Protein AF-A0A9W6QKR2-F1 (afdb_monomer_lite)

Sequence (237 aa):
MPDNWRAVGQAMTQRREQLGLKQHHVAKRSGVSQAIIRELEYNTVERRRSYRTLEALSTALEWPAGHLTAIRATSPTTTSRTPATPIQPDTDPTARHPLPGTPASTSRTLIGEAITNLANALDTHLTTYSLPTPTRVELSVQAKPSDHITLTIESDSFSITAATMLHWANTLLIPQARLTGETTNEIAKLQIYGRLDSANVTLVAHPGADFEELHGRTLTHEQTVLWLHREARGALR

Secondary structure (DSSP, 8-state):
----HHHHHHHHHHHHHHTT--HHHHHHHHT--HHHHHHHHTT-------HHHHHHHHHHTTS-TTHHHHHHH--S---------------------PPPPPTHHHHHHHHHHHHHHHHHHHHHHHHHTTPPPPSEEEEEEE-SSS-EEEEEEE-S-HHHHHHHHHHHHHHSEEEEEEEEB-SSSS--EEEEEEEETTEEEEEEE---S--GGGBT-EE-HHHHHHHHHHHHTTTT-

pLDDT: mean 70.02, std 15.42, range [32.5, 90.56]

Foldseek 3Di:
DAFPLQQLLCVLVVLCVVVVHDLVQLCVQLVHDSVVNVCSNVVVDPPDDDLSSQLSSCVSSVHHSCPSVVSRVDDPPDPDDDDDDDDDDDDDDDDDDDDDDDPPVVLVVVLVVVVVVVVVVLVCLCVVVVQDAFPDWDWDFDSDPATEIEIEGEHPALLSVLQSVLSVQVVFAPKWWKWAQDAPPQWTKTWIWGDDVRHTYIYIYTRDNPCPVRHRHMDGRVRSSVVSVVSNVVVVD

Radius of gyration: 26.33 Å; chains: 1; bounding box: 51×55×79 Å

InterPro domains:
  IPR001387 Cro/C1-type, helix-turn-helix domain [PF01381] (14-61)
  IPR001387 Cro/C1-type, helix-turn-helix domain [PS50943] (12-68)
  IPR001387 Cro/C1-type, helix-turn-helix domain [SM00530] (11-68)
  IPR001387 Cro/C1-type, helix-turn-helix domain [cd00093] (9-62)
  IPR010982 Lambda repressor-like, DNA-binding domain superfamily [G3DSA:1.10.260.40] (7-69)
  IPR010982 Lambda repressor-like, DNA-binding domain superfamily [SSF47413] (3-68)

Organism: NCBI:txid103729

Structure (mmCIF, N/CA/C/O backbone):
data_AF-A0A9W6QKR2-F1
#
_entry.id   AF-A0A9W6QKR2-F1
#
loop_
_atom_site.group_PDB
_atom_site.id
_atom_site.type_symbol
_atom_site.label_atom_id
_atom_site.label_alt_id
_atom_site.label_comp_id
_atom_site.label_asym_id
_atom_site.label_entity_id
_atom_site.label_seq_id
_atom_site.pdbx_PDB_ins_code
_atom_site.Cartn_x
_atom_site.Cartn_y
_atom_site.Cartn_z
_atom_site.occupancy
_atom_site.B_iso_or_equiv
_atom_site.auth_seq_id
_atom_site.auth_comp_id
_atom_site.auth_asym_id
_atom_site.auth_atom_id
_atom_site.pdbx_PDB_model_num
ATOM 1 N N . MET A 1 1 ? -22.579 19.737 20.334 1.00 45.78 1 MET A N 1
ATOM 2 C CA . MET A 1 1 ? -21.813 19.436 21.564 1.00 45.78 1 MET A CA 1
ATOM 3 C C . MET A 1 1 ? -20.606 18.588 21.188 1.00 45.78 1 MET A C 1
ATOM 5 O O . MET A 1 1 ? -20.754 17.809 20.252 1.00 45.78 1 MET A O 1
ATOM 9 N N . PRO A 1 2 ? -19.431 18.770 21.813 1.00 56.34 2 PRO A N 1
ATOM 10 C CA . PRO A 1 2 ? -18.237 17.999 21.471 1.00 56.34 2 PRO A CA 1
ATOM 11 C C . PRO A 1 2 ? -18.334 16.570 22.027 1.00 56.34 2 PRO A C 1
ATOM 13 O O . PRO A 1 2 ? -18.641 16.375 23.200 1.00 56.34 2 PRO A O 1
ATOM 16 N N . ASP A 1 3 ? -18.095 15.576 21.174 1.00 65.44 3 ASP A N 1
ATOM 17 C CA . ASP A 1 3 ? -18.056 14.163 21.560 1.00 65.44 3 ASP A CA 1
ATOM 18 C C . ASP A 1 3 ? -16.817 13.873 22.429 1.00 65.44 3 ASP A C 1
ATOM 20 O O . ASP A 1 3 ? -15.698 14.237 22.059 1.00 65.44 3 ASP A O 1
ATOM 24 N N . ASN A 1 4 ? -16.986 13.171 23.554 1.00 74.31 4 ASN A N 1
ATOM 25 C CA . ASN A 1 4 ? -15.900 12.886 24.499 1.00 74.31 4 ASN A CA 1
ATOM 26 C C . ASN A 1 4 ? -15.193 11.547 24.204 1.00 74.31 4 ASN A C 1
ATOM 28 O O . ASN A 1 4 ? -15.274 10.581 24.965 1.00 74.31 4 ASN A O 1
ATOM 32 N N . TRP A 1 5 ? -14.495 11.477 23.069 1.00 77.25 5 TRP A N 1
ATOM 33 C CA . TRP A 1 5 ? -13.795 10.260 22.619 1.00 77.25 5 TRP A CA 1
ATOM 34 C C . TRP A 1 5 ? -12.621 9.855 23.516 1.00 77.25 5 TRP A C 1
ATOM 36 O O . TRP A 1 5 ? -12.350 8.667 23.693 1.00 77.25 5 TRP A O 1
ATOM 46 N N . ARG A 1 6 ? -11.985 10.825 24.177 1.00 80.06 6 ARG A N 1
ATOM 47 C CA . ARG A 1 6 ? -10.932 10.555 25.160 1.00 80.06 6 ARG A CA 1
ATOM 48 C C . ARG A 1 6 ? -11.461 9.770 26.366 1.00 80.06 6 ARG A C 1
ATOM 50 O O . ARG A 1 6 ? -10.795 8.837 26.809 1.00 80.06 6 ARG A O 1
ATOM 57 N N . ALA A 1 7 ? -12.654 10.103 26.867 1.00 79.12 7 ALA A N 1
ATOM 58 C CA . ALA A 1 7 ? -13.281 9.350 27.955 1.00 79.12 7 ALA A CA 1
ATOM 59 C C . ALA A 1 7 ? -13.649 7.919 27.533 1.00 79.12 7 ALA A C 1
ATOM 61 O O . ALA A 1 7 ? -13.485 6.989 28.321 1.00 79.12 7 ALA A O 1
ATOM 62 N N . VAL A 1 8 ? -14.073 7.725 26.278 1.00 82.25 8 VAL A N 1
ATOM 63 C CA . VAL A 1 8 ? -14.335 6.391 25.707 1.00 82.25 8 VAL A CA 1
ATOM 64 C C . VAL A 1 8 ? -13.062 5.536 25.718 1.00 82.25 8 VAL A C 1
ATOM 66 O O . VAL A 1 8 ? -13.090 4.417 26.228 1.00 82.25 8 VAL A O 1
ATOM 69 N N . GLY A 1 9 ? -11.937 6.066 25.229 1.00 84.25 9 GLY A N 1
ATOM 70 C CA . GLY A 1 9 ? -10.659 5.344 25.189 1.00 84.25 9 GLY A CA 1
ATOM 71 C C . GLY A 1 9 ? -10.111 4.963 26.564 1.00 84.25 9 GLY A C 1
ATOM 72 O O . GLY A 1 9 ? -9.668 3.831 26.783 1.00 84.25 9 GLY A O 1
ATOM 73 N N . GLN A 1 10 ? -10.205 5.887 27.523 1.00 80.62 10 GLN A N 1
ATOM 74 C CA . GLN A 1 10 ? -9.804 5.638 28.908 1.00 80.62 10 GLN A CA 1
ATOM 75 C C . GLN A 1 10 ? -10.667 4.557 29.563 1.00 80.62 10 GLN A C 1
ATOM 77 O O . GLN A 1 10 ? -10.126 3.629 30.166 1.00 80.62 10 GLN A O 1
ATOM 82 N N . ALA A 1 11 ? -11.990 4.630 29.391 1.00 83.25 11 ALA A N 1
ATOM 83 C CA . ALA A 1 11 ? -12.904 3.621 29.911 1.00 83.25 11 ALA A CA 1
ATOM 84 C C . ALA A 1 11 ? -12.604 2.239 29.308 1.00 83.25 11 ALA A C 1
ATOM 86 O O . ALA A 1 11 ? -12.498 1.258 30.047 1.00 83.25 11 ALA A O 1
ATOM 87 N N . MET A 1 12 ? -12.404 2.157 27.987 1.00 84.81 12 MET A N 1
ATOM 88 C CA . MET A 1 12 ? -12.058 0.904 27.304 1.00 84.81 12 MET A CA 1
ATOM 89 C C . MET A 1 12 ? -10.762 0.291 27.844 1.00 84.81 12 MET A C 1
ATOM 91 O O . MET A 1 12 ? -10.750 -0.894 28.178 1.00 84.81 12 MET A O 1
ATOM 95 N N . THR A 1 13 ? -9.707 1.098 27.990 1.00 83.50 13 THR A N 1
ATOM 96 C CA . THR A 1 13 ? -8.405 0.651 28.515 1.00 83.50 13 THR A CA 1
ATOM 97 C C . THR A 1 13 ? -8.551 0.100 29.931 1.00 83.50 13 THR A C 1
ATOM 99 O O . THR A 1 13 ? -8.163 -1.037 30.202 1.00 83.50 13 THR A O 1
ATOM 102 N N . GLN A 1 14 ? -9.192 0.870 30.813 1.00 81.75 14 GLN A N 1
ATOM 103 C CA . GLN A 1 14 ? -9.393 0.494 32.209 1.00 81.75 14 GLN A CA 1
ATOM 104 C C . GLN A 1 14 ? -10.211 -0.795 32.332 1.00 81.75 14 GLN A C 1
ATOM 106 O O . GLN A 1 14 ? -9.869 -1.682 33.113 1.00 81.75 14 GLN A O 1
ATOM 111 N N . ARG A 1 15 ? -11.286 -0.933 31.550 1.00 86.38 15 ARG A N 1
ATOM 112 C CA . ARG A 1 15 ? -12.140 -2.125 31.593 1.00 86.38 15 ARG A CA 1
ATOM 113 C C . ARG A 1 15 ? -11.439 -3.354 31.038 1.00 86.38 15 ARG A C 1
ATOM 115 O O . ARG A 1 15 ? -11.552 -4.433 31.615 1.00 86.38 15 ARG A O 1
ATOM 122 N N . ARG A 1 16 ? -10.695 -3.197 29.945 1.00 90.56 16 ARG A N 1
ATOM 123 C CA . ARG A 1 16 ? -9.888 -4.272 29.370 1.00 90.56 16 ARG A CA 1
ATOM 124 C C . ARG A 1 16 ? -8.868 -4.791 30.390 1.00 90.56 16 ARG A C 1
ATOM 126 O O . ARG A 1 16 ? -8.720 -6.004 30.524 1.00 90.56 16 ARG A O 1
ATOM 133 N N . GLU A 1 17 ? -8.205 -3.892 31.115 1.00 85.19 17 GLU A N 1
ATOM 134 C CA . GLU A 1 17 ? -7.259 -4.242 32.182 1.00 85.19 17 GLU A CA 1
ATOM 135 C C . GLU A 1 17 ? -7.943 -4.921 33.375 1.00 85.19 17 GLU A C 1
ATOM 137 O O . GLU A 1 17 ? -7.455 -5.949 33.838 1.00 85.19 17 GLU A O 1
ATOM 142 N N . GLN A 1 18 ? -9.111 -4.432 33.812 1.00 85.19 18 GLN A N 1
ATOM 143 C CA . GLN A 1 18 ? -9.915 -5.074 34.867 1.00 85.19 18 GLN A CA 1
ATOM 144 C C . GLN A 1 18 ? -10.320 -6.511 34.519 1.00 85.19 18 GLN A C 1
ATOM 146 O O . GLN A 1 18 ? -10.362 -7.369 35.397 1.00 85.19 18 GLN A O 1
ATOM 151 N N . LEU A 1 19 ? -10.616 -6.777 33.246 1.00 81.00 19 LEU A N 1
ATOM 152 C CA . LEU A 1 19 ? -10.967 -8.111 32.755 1.00 81.00 19 LEU A CA 1
ATOM 153 C C . LEU A 1 19 ? -9.731 -8.980 32.445 1.00 81.00 19 LEU A C 1
ATOM 155 O O . LEU A 1 19 ? -9.881 -10.120 32.007 1.00 81.00 19 LEU A O 1
ATOM 159 N N . GLY A 1 20 ? -8.510 -8.456 32.613 1.00 84.81 20 GLY A N 1
ATOM 160 C CA . GLY A 1 20 ? -7.271 -9.158 32.262 1.00 84.81 20 GLY A CA 1
ATOM 161 C C . GLY A 1 20 ? -7.142 -9.460 30.763 1.00 84.81 20 GLY A C 1
ATOM 162 O O . GLY A 1 20 ? -6.428 -10.382 30.360 1.00 84.81 20 GLY A O 1
ATOM 163 N N . LEU A 1 21 ? -7.852 -8.716 29.912 1.00 83.38 21 LEU A N 1
ATOM 164 C CA . LEU A 1 21 ? -7.908 -8.972 28.479 1.00 83.38 21 LEU A CA 1
ATOM 165 C C . LEU A 1 21 ? -6.785 -8.234 27.738 1.00 83.38 21 LEU A C 1
ATOM 167 O O . LEU A 1 21 ? -6.415 -7.098 28.031 1.00 83.38 21 LEU A O 1
ATOM 171 N N . LYS A 1 22 ? -6.251 -8.880 26.702 1.00 81.50 22 LYS A N 1
ATOM 172 C CA . LYS A 1 22 ? -5.372 -8.241 25.715 1.00 81.50 22 LYS A CA 1
ATOM 173 C C . LYS A 1 22 ? -6.228 -7.685 24.573 1.00 81.50 22 LYS A C 1
ATOM 175 O O . LYS A 1 22 ? -7.318 -8.193 24.319 1.00 81.50 22 LYS A O 1
ATOM 180 N N . GLN A 1 23 ? -5.736 -6.677 23.850 1.00 78.50 23 GLN A N 1
ATOM 181 C CA . GLN A 1 23 ? -6.497 -6.023 22.769 1.00 78.50 23 GLN A CA 1
ATOM 182 C C . GLN A 1 23 ? -6.997 -7.018 21.702 1.00 78.50 23 GLN A C 1
ATOM 184 O O . GLN A 1 23 ? -8.125 -6.900 21.234 1.00 78.50 23 GLN A O 1
ATOM 189 N N . HIS A 1 24 ? -6.213 -8.053 21.377 1.00 75.44 24 HIS A N 1
ATOM 190 C CA . HIS A 1 24 ? -6.623 -9.103 20.435 1.00 75.44 24 HIS A CA 1
ATOM 191 C C . HIS A 1 24 ? -7.805 -9.960 20.938 1.00 75.44 24 HIS A C 1
ATOM 193 O O . HIS A 1 24 ? -8.607 -10.433 20.137 1.00 75.44 24 HIS A O 1
ATOM 199 N N . HIS A 1 25 ? -7.959 -10.145 22.256 1.00 78.69 25 HIS A N 1
ATOM 200 C CA . HIS A 1 25 ? -9.111 -10.856 22.821 1.00 78.69 25 HIS A CA 1
ATOM 201 C C . HIS A 1 25 ? -10.391 -10.029 22.681 1.00 78.69 25 HIS A C 1
ATOM 203 O O . HIS A 1 25 ? -11.435 -10.570 22.320 1.00 78.69 25 HIS A O 1
ATOM 209 N N . VAL A 1 26 ? -10.302 -8.716 22.908 1.00 82.06 26 VAL A N 1
ATOM 210 C CA . VAL A 1 26 ? -11.425 -7.790 22.698 1.00 82.06 26 VAL A CA 1
ATOM 211 C C . VAL A 1 26 ? -11.775 -7.708 21.207 1.00 82.06 26 VAL A C 1
ATOM 213 O O . VAL A 1 26 ? -12.954 -7.722 20.862 1.00 82.06 26 VAL A O 1
ATOM 216 N N . ALA A 1 27 ? -10.775 -7.735 20.318 1.00 78.88 27 ALA A N 1
ATOM 217 C CA . ALA A 1 27 ? -10.971 -7.770 18.866 1.00 78.88 27 ALA A CA 1
ATOM 218 C C . ALA A 1 27 ? -11.772 -9.003 18.433 1.00 78.88 27 ALA A C 1
ATOM 220 O O . ALA A 1 27 ? -12.806 -8.898 17.775 1.00 78.88 27 ALA A O 1
ATOM 221 N N . LYS A 1 28 ? -11.347 -10.181 18.901 1.00 74.06 28 LYS A N 1
ATOM 222 C CA . LYS A 1 28 ? -12.016 -11.451 18.605 1.00 74.06 28 LYS A CA 1
ATOM 223 C C . LYS A 1 28 ? -13.449 -11.507 19.149 1.00 74.06 28 LYS A C 1
ATOM 225 O O . LYS A 1 28 ? -14.317 -12.056 18.483 1.00 74.06 28 LYS A O 1
ATOM 230 N N . ARG A 1 29 ? -13.705 -10.940 20.337 1.00 83.06 29 ARG A N 1
ATOM 231 C CA . ARG A 1 29 ? -15.046 -10.908 20.956 1.00 83.06 29 ARG A CA 1
ATOM 232 C C . ARG A 1 29 ? -16.000 -9.913 20.291 1.00 83.06 29 ARG A C 1
ATOM 234 O O . ARG A 1 29 ? -17.194 -10.174 20.242 1.00 83.06 29 ARG A O 1
ATOM 241 N N . SER A 1 30 ? -15.487 -8.784 19.806 1.00 81.50 30 SER A N 1
ATOM 242 C CA . SER A 1 30 ? -16.299 -7.716 19.201 1.00 81.50 30 SER A CA 1
ATOM 243 C C . SER A 1 30 ? -16.456 -7.839 17.683 1.00 81.50 30 SER A C 1
ATOM 245 O O . SER A 1 30 ? -17.306 -7.162 17.112 1.00 81.50 30 SER A O 1
ATOM 247 N N . GLY A 1 31 ? -15.628 -8.650 17.013 1.00 72.75 31 GLY A N 1
ATOM 248 C CA . GLY A 1 31 ? -15.544 -8.668 15.547 1.00 72.75 31 GLY A CA 1
ATOM 249 C C . GLY A 1 31 ? -14.937 -7.386 14.961 1.00 72.75 31 GLY A C 1
ATOM 250 O O . GLY A 1 31 ? -15.016 -7.153 13.757 1.00 72.75 31 GLY A O 1
ATOM 251 N N . VAL A 1 32 ? -14.342 -6.542 15.808 1.00 76.00 32 VAL A N 1
ATOM 252 C CA . VAL A 1 32 ? -13.695 -5.280 15.443 1.00 76.00 32 VAL A CA 1
ATOM 253 C C . VAL A 1 32 ? -12.185 -5.502 15.396 1.00 76.00 32 VAL A C 1
ATOM 255 O O . VAL A 1 32 ? -11.637 -6.236 16.215 1.00 76.00 32 VAL A O 1
ATOM 258 N N . SER A 1 33 ? -11.484 -4.886 14.440 1.00 75.19 33 SER A N 1
ATOM 259 C CA . SER A 1 33 ? -10.039 -5.089 14.314 1.00 75.19 33 SER A CA 1
ATOM 260 C C . SER A 1 33 ? -9.285 -4.598 15.558 1.00 75.19 33 SER A C 1
ATOM 262 O O . SER A 1 33 ? -9.654 -3.611 16.201 1.00 75.19 33 SER A O 1
ATOM 264 N N . GLN A 1 34 ? -8.180 -5.270 15.888 1.00 75.88 34 GLN A N 1
ATOM 265 C CA . GLN A 1 34 ? -7.324 -4.874 17.010 1.00 75.88 34 GLN A CA 1
ATOM 266 C C . GLN A 1 34 ? -6.764 -3.452 16.831 1.00 75.88 34 GLN A C 1
ATOM 268 O O . GLN A 1 34 ? -6.577 -2.739 17.816 1.00 75.88 34 GLN A O 1
ATOM 273 N N . ALA A 1 35 ? -6.550 -3.025 15.583 1.00 67.31 35 ALA A N 1
ATOM 274 C CA . ALA A 1 35 ? -6.150 -1.664 15.245 1.00 67.31 35 ALA A CA 1
ATOM 275 C C . ALA A 1 35 ? -7.199 -0.635 15.694 1.00 67.31 35 ALA A C 1
ATOM 277 O O . ALA A 1 35 ? -6.846 0.325 16.369 1.00 67.31 35 ALA A O 1
ATOM 278 N N . ILE A 1 36 ? -8.490 -0.884 15.445 1.00 70.62 36 ILE A N 1
ATOM 279 C CA . ILE A 1 36 ? -9.576 0.016 15.873 1.00 70.62 36 ILE A CA 1
ATOM 280 C C . ILE A 1 36 ? -9.648 0.118 17.404 1.00 70.62 36 ILE A C 1
ATOM 282 O O . ILE A 1 36 ? -9.878 1.198 17.943 1.00 70.62 36 ILE A O 1
ATOM 286 N N . ILE A 1 37 ? -9.424 -0.985 18.123 1.00 79.31 37 ILE A N 1
ATOM 287 C CA . ILE A 1 37 ? -9.391 -0.972 19.595 1.00 79.31 37 ILE A CA 1
ATOM 288 C C . ILE A 1 37 ? -8.214 -0.135 20.095 1.00 79.31 37 ILE A C 1
ATOM 290 O O . ILE A 1 37 ? -8.387 0.699 20.980 1.00 79.31 37 ILE A O 1
ATOM 294 N N . ARG A 1 38 ? -7.032 -0.313 19.497 1.00 79.12 38 ARG A N 1
ATOM 295 C CA . ARG A 1 38 ? -5.835 0.471 19.819 1.00 79.12 38 ARG A CA 1
ATOM 296 C C . ARG A 1 38 ? -6.048 1.962 19.542 1.00 79.12 38 ARG A C 1
ATOM 298 O O . ARG A 1 38 ? -5.688 2.794 20.369 1.00 79.12 38 ARG A O 1
ATOM 305 N N . GLU A 1 39 ? -6.654 2.299 18.411 1.00 76.06 39 GLU A N 1
ATOM 306 C CA . GLU A 1 39 ? -6.963 3.682 18.043 1.00 76.06 39 GLU A CA 1
ATOM 307 C C . GLU A 1 39 ? -7.902 4.356 19.048 1.00 76.06 39 GLU A C 1
ATOM 309 O O . GLU A 1 39 ? -7.646 5.491 19.461 1.00 76.06 39 GLU A O 1
ATOM 314 N N . LEU A 1 40 ? -8.958 3.643 19.459 1.00 77.25 40 LEU A N 1
ATOM 315 C CA . LEU A 1 40 ? -9.928 4.119 20.444 1.00 77.25 40 LEU A CA 1
ATOM 316 C C . LEU A 1 40 ? -9.292 4.283 21.827 1.00 77.25 40 LEU A C 1
ATOM 318 O O . LEU A 1 40 ? -9.477 5.328 22.440 1.00 77.25 40 LEU A O 1
ATOM 322 N N . GLU A 1 41 ? -8.510 3.306 22.297 1.00 77.81 41 GLU A N 1
ATOM 323 C CA . GLU A 1 41 ? -7.838 3.359 23.607 1.00 77.81 41 GLU A CA 1
ATOM 324 C C . GLU A 1 41 ? -6.865 4.539 23.717 1.00 77.81 41 GLU A C 1
ATOM 326 O O . GLU A 1 41 ? -6.869 5.255 24.719 1.00 77.81 41 GLU A O 1
ATOM 331 N N . TYR A 1 42 ? -6.074 4.787 22.672 1.00 71.06 42 TYR A N 1
ATOM 332 C CA . TYR A 1 42 ? -5.101 5.881 22.670 1.00 71.06 42 TYR A CA 1
ATOM 333 C C . TYR A 1 42 ? -5.674 7.218 22.176 1.00 71.06 42 TYR A C 1
ATOM 335 O O . TYR A 1 42 ? -4.942 8.207 22.147 1.00 71.06 42 TYR A O 1
ATOM 343 N N . ASN A 1 43 ? -6.962 7.267 21.803 1.00 64.31 43 ASN A N 1
ATOM 344 C CA . ASN A 1 43 ? -7.628 8.434 21.211 1.00 64.31 43 ASN A CA 1
ATOM 345 C C . ASN A 1 43 ? -6.772 9.089 20.106 1.00 64.31 43 ASN A C 1
ATOM 347 O O . ASN A 1 43 ? -6.613 10.307 20.052 1.00 64.31 43 ASN A O 1
ATOM 351 N N . THR A 1 44 ? -6.151 8.249 19.274 1.00 51.88 44 THR A N 1
ATOM 352 C CA . THR A 1 44 ? -5.112 8.651 18.304 1.00 51.88 44 THR A CA 1
ATOM 353 C C . THR A 1 44 ? -5.689 9.142 16.981 1.00 51.88 44 THR A C 1
ATOM 355 O O . THR A 1 44 ? -4.965 9.727 16.184 1.00 51.88 44 THR A O 1
ATOM 358 N N . VAL A 1 45 ? -6.991 8.937 16.754 1.00 51.16 45 VAL A N 1
ATOM 359 C CA . VAL A 1 45 ? -7.694 9.293 15.518 1.00 51.16 45 VAL A CA 1
ATOM 360 C C . VAL A 1 45 ? -9.056 9.912 15.863 1.00 51.16 45 VAL A C 1
ATOM 362 O O . VAL A 1 45 ? -9.931 9.227 16.387 1.00 51.16 45 VAL A O 1
ATOM 365 N N . GLU A 1 46 ? -9.297 11.179 15.504 1.00 50.00 46 GLU A N 1
ATOM 366 C CA . GLU A 1 46 ? -10.599 11.869 15.680 1.00 50.00 46 GLU A CA 1
ATOM 367 C C . GLU A 1 46 ? -11.662 11.459 14.631 1.00 50.00 46 GLU A C 1
ATOM 369 O O . GLU A 1 46 ? -12.569 12.219 14.279 1.00 50.00 46 GLU A O 1
ATOM 374 N N . ARG A 1 47 ? -11.589 10.236 14.090 1.00 51.28 47 ARG A N 1
ATOM 375 C CA . ARG A 1 47 ? -12.603 9.727 13.154 1.00 51.28 47 ARG A CA 1
ATOM 376 C C . ARG A 1 47 ? -13.776 9.154 13.947 1.00 51.28 47 ARG A C 1
ATOM 378 O O . ARG A 1 47 ? -13.682 8.075 14.527 1.00 51.28 47 ARG A O 1
ATOM 385 N N . ARG A 1 48 ? -14.906 9.871 13.931 1.00 57.78 48 ARG A N 1
ATOM 386 C CA . ARG A 1 48 ? -16.182 9.466 14.549 1.00 57.78 48 ARG A CA 1
ATOM 387 C C . ARG A 1 48 ? -16.575 8.051 14.098 1.00 57.78 48 ARG A C 1
ATOM 389 O O . ARG A 1 48 ? -16.846 7.829 12.919 1.00 57.78 48 ARG A O 1
ATOM 396 N N . ARG A 1 49 ? -16.595 7.082 15.021 1.00 65.44 49 ARG A N 1
ATOM 397 C CA . ARG A 1 49 ? -16.955 5.683 14.718 1.00 65.44 49 ARG A CA 1
ATOM 398 C C . ARG A 1 49 ? -18.467 5.459 14.769 1.00 65.44 49 ARG A C 1
ATOM 400 O O . ARG A 1 49 ? -19.189 6.157 15.483 1.00 65.44 49 ARG A O 1
ATOM 407 N N . SER A 1 50 ? -18.933 4.483 13.984 1.00 64.88 50 SER A N 1
ATOM 408 C CA . SER A 1 50 ? -20.357 4.155 13.880 1.00 64.88 50 SER A CA 1
ATOM 409 C C . SER A 1 50 ? -20.906 3.652 15.218 1.00 64.88 50 SER A C 1
ATOM 411 O O . SER A 1 50 ? -20.209 2.966 15.967 1.00 64.88 50 SER A O 1
ATOM 413 N N . TYR A 1 51 ? -22.173 3.959 15.495 1.00 67.94 51 TYR A N 1
ATOM 414 C CA . TYR A 1 51 ? -22.882 3.517 16.699 1.00 67.94 51 TYR A CA 1
ATOM 415 C C . TYR A 1 51 ? -22.808 1.991 16.893 1.00 67.94 51 TYR A C 1
ATOM 417 O O . TYR A 1 51 ? -22.493 1.527 17.983 1.00 67.94 51 TYR A O 1
ATOM 425 N N . ARG A 1 52 ? -22.942 1.222 15.803 1.00 70.56 52 ARG A N 1
ATOM 426 C CA . ARG A 1 52 ? -22.856 -0.250 15.809 1.00 70.56 52 ARG A CA 1
ATOM 427 C C . ARG A 1 52 ? -21.507 -0.777 16.302 1.00 70.56 52 ARG A C 1
ATOM 429 O O . ARG A 1 52 ? -21.445 -1.805 16.965 1.00 70.56 52 ARG A O 1
ATOM 436 N N . THR A 1 53 ? -20.416 -0.076 15.991 1.00 73.94 53 THR A N 1
ATOM 437 C CA . THR A 1 53 ? -19.067 -0.458 16.437 1.00 73.94 53 THR A CA 1
ATOM 438 C C . THR A 1 53 ? -18.907 -0.249 17.943 1.00 73.94 53 THR A C 1
ATOM 440 O O . THR A 1 53 ? -18.312 -1.083 18.620 1.00 73.94 53 THR A O 1
ATOM 443 N N . LEU A 1 54 ? -19.465 0.839 18.484 1.00 78.75 54 LEU A N 1
ATOM 444 C CA . LEU A 1 54 ? -19.448 1.110 19.924 1.00 78.75 54 LEU A CA 1
ATOM 445 C C . LEU A 1 54 ? -20.329 0.134 20.710 1.00 78.75 54 LEU A C 1
ATOM 447 O O . LEU A 1 54 ? -19.962 -0.245 21.822 1.00 78.75 54 LEU A O 1
ATOM 451 N N . GLU A 1 55 ? -21.443 -0.313 20.133 1.00 80.44 55 GLU A N 1
ATOM 452 C CA . GLU A 1 55 ? -22.280 -1.360 20.729 1.00 80.44 55 GLU A CA 1
ATOM 453 C C . GLU A 1 55 ? -21.542 -2.697 20.809 1.00 80.44 55 GLU A C 1
ATOM 455 O O . GLU A 1 55 ? -21.447 -3.278 21.890 1.00 80.44 55 GLU A O 1
ATOM 460 N N . ALA A 1 56 ? -20.934 -3.138 19.703 1.00 77.19 56 ALA A N 1
ATOM 461 C CA . ALA A 1 56 ? -20.164 -4.382 19.658 1.00 77.19 56 ALA A CA 1
ATOM 462 C C . ALA A 1 56 ? -18.993 -4.384 20.658 1.00 77.19 56 ALA A C 1
ATOM 464 O O . ALA A 1 56 ? -18.734 -5.388 21.325 1.00 77.19 56 ALA A O 1
ATOM 465 N N . LEU A 1 57 ? -18.307 -3.246 20.806 1.00 84.06 57 LEU A N 1
ATOM 466 C CA . LEU A 1 57 ? -17.232 -3.078 21.787 1.00 84.06 57 LEU A CA 1
ATOM 467 C C . LEU A 1 57 ? -17.750 -3.032 23.228 1.00 84.06 57 LEU A C 1
ATOM 469 O O . LEU A 1 57 ? -17.118 -3.614 24.109 1.00 84.06 57 LEU A O 1
ATOM 473 N N . SER A 1 58 ? -18.900 -2.397 23.474 1.00 85.31 58 SER A N 1
ATOM 474 C CA . SER A 1 58 ? -19.523 -2.375 24.805 1.00 85.31 58 SER A CA 1
ATOM 475 C C . SER A 1 58 ? -19.877 -3.792 25.254 1.00 85.31 58 SER A C 1
ATOM 477 O O . SER A 1 58 ? -19.486 -4.205 26.343 1.00 85.31 58 SER A O 1
ATOM 479 N N . THR A 1 59 ? -20.519 -4.579 24.388 1.00 85.06 59 THR A N 1
ATOM 480 C CA . THR A 1 59 ? -20.868 -5.974 24.691 1.00 85.06 59 THR A CA 1
ATOM 481 C C . THR A 1 59 ? -19.627 -6.851 24.883 1.00 85.06 59 THR A C 1
ATOM 483 O O . THR A 1 59 ? -19.587 -7.657 25.812 1.00 85.06 59 THR A O 1
ATOM 486 N N . ALA A 1 60 ? -18.577 -6.667 24.076 1.00 86.69 60 ALA A N 1
ATOM 487 C CA . ALA A 1 60 ? -17.324 -7.417 24.214 1.00 86.69 60 ALA A CA 1
ATOM 488 C C . ALA A 1 60 ? -16.553 -7.118 25.516 1.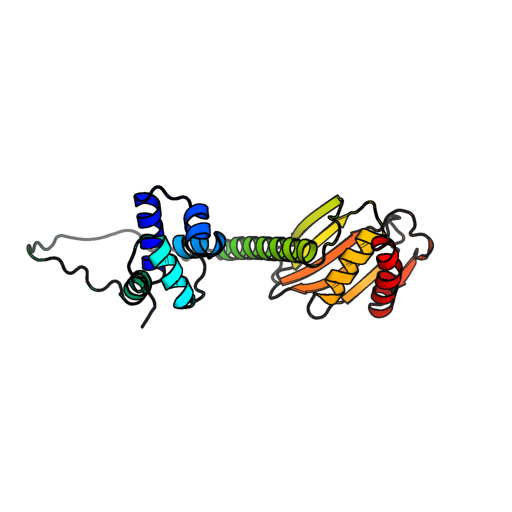00 86.69 60 ALA A C 1
ATOM 490 O O . ALA A 1 60 ? -15.788 -7.969 25.978 1.00 86.69 60 ALA A O 1
ATOM 491 N N . LEU A 1 61 ? -16.761 -5.931 26.097 1.00 86.75 61 LEU A N 1
ATOM 492 C CA . LEU A 1 61 ? -16.219 -5.493 27.391 1.00 86.75 61 LEU A CA 1
ATOM 493 C C . LEU A 1 61 ? -17.176 -5.757 28.571 1.00 86.75 61 LEU A C 1
ATOM 495 O O . LEU A 1 61 ? -16.953 -5.257 29.679 1.00 86.75 61 LEU A O 1
ATOM 499 N N . GLU A 1 62 ? -18.220 -6.559 28.339 1.00 84.12 62 GLU A N 1
ATOM 500 C CA . GLU A 1 62 ? -19.228 -6.953 29.332 1.00 84.12 62 GLU A CA 1
ATOM 501 C C . GLU A 1 62 ? -20.009 -5.758 29.901 1.00 84.12 62 GLU A C 1
ATOM 503 O O . GLU A 1 62 ? -20.414 -5.738 31.064 1.00 84.12 62 GLU A O 1
ATOM 508 N N . TRP A 1 63 ? -20.222 -4.744 29.065 1.00 83.12 63 TRP A N 1
ATOM 509 C CA . TRP A 1 63 ? -21.093 -3.612 29.346 1.00 83.12 63 TRP A CA 1
ATOM 510 C C . TRP A 1 63 ? -22.402 -3.683 28.549 1.00 83.12 63 TRP A C 1
ATOM 512 O O . TRP A 1 63 ? -22.468 -4.335 27.503 1.00 83.12 63 TRP A O 1
ATOM 522 N N . PRO A 1 64 ? -23.452 -2.964 28.992 1.00 81.56 64 PRO A N 1
ATOM 523 C CA . PRO A 1 64 ? -24.650 -2.755 28.182 1.00 81.56 64 PRO A CA 1
ATOM 524 C C . PRO A 1 64 ? -24.297 -2.106 26.834 1.00 81.56 64 PRO A C 1
ATOM 526 O O . PRO A 1 64 ? -23.464 -1.204 26.797 1.00 81.56 64 PRO A O 1
ATOM 529 N N . ALA A 1 65 ? -24.959 -2.506 25.742 1.00 73.44 65 ALA A N 1
ATOM 530 C CA . ALA A 1 65 ? -24.639 -2.063 24.374 1.00 73.44 65 ALA A CA 1
ATOM 531 C C . ALA A 1 65 ? -24.539 -0.526 24.213 1.00 73.44 65 ALA A C 1
ATOM 533 O O . ALA A 1 65 ? -23.696 -0.024 23.479 1.00 73.44 65 ALA A O 1
ATOM 534 N N . GLY A 1 66 ? -25.331 0.247 24.964 1.00 75.56 66 GLY A N 1
ATOM 535 C CA . GLY A 1 66 ? -25.306 1.714 24.922 1.00 75.56 66 GLY A CA 1
ATOM 536 C C . GLY A 1 66 ? -24.238 2.399 25.786 1.00 75.56 66 GLY A C 1
ATOM 537 O O . GLY A 1 66 ? -24.160 3.628 25.770 1.00 75.56 66 GLY A O 1
ATOM 538 N N . HIS A 1 67 ? -23.432 1.662 26.556 1.00 78.62 67 HIS A N 1
ATOM 539 C CA . HIS A 1 67 ? -22.582 2.235 27.608 1.00 78.62 67 HIS A CA 1
ATOM 540 C C . HIS A 1 67 ? -21.481 3.151 27.061 1.00 78.62 67 HIS A C 1
ATOM 542 O O . HIS A 1 67 ? -21.349 4.291 27.509 1.00 78.62 67 HIS A O 1
ATOM 548 N N . LEU A 1 68 ? -20.740 2.716 26.037 1.00 79.88 68 LEU A N 1
ATOM 549 C CA . LEU A 1 68 ? -19.709 3.560 25.421 1.00 79.88 68 LEU A CA 1
ATOM 550 C C . LEU A 1 68 ? -20.303 4.776 24.699 1.00 79.88 68 LEU A C 1
ATOM 552 O O . LEU A 1 68 ? -19.693 5.845 24.675 1.00 79.88 68 LEU A O 1
ATOM 556 N N . THR A 1 69 ? -21.519 4.654 24.164 1.00 82.25 69 THR A N 1
ATOM 557 C CA . THR A 1 69 ? -22.228 5.793 23.569 1.00 82.25 69 THR A CA 1
ATOM 558 C C . THR A 1 69 ? -22.676 6.803 24.628 1.00 82.25 69 THR A C 1
ATOM 560 O O . THR A 1 69 ? -22.625 8.008 24.378 1.00 82.25 69 THR A O 1
ATOM 563 N N . ALA A 1 70 ? -23.058 6.342 25.822 1.00 78.12 70 ALA A N 1
ATOM 564 C CA . ALA A 1 70 ? -23.379 7.210 26.952 1.00 78.12 70 ALA A CA 1
ATOM 565 C C . ALA A 1 70 ? -22.136 7.949 27.479 1.00 78.12 70 ALA A C 1
ATOM 567 O O . ALA A 1 70 ? -22.209 9.155 27.715 1.00 78.12 70 ALA A O 1
ATOM 568 N N . ILE A 1 71 ? -20.987 7.264 27.575 1.00 80.94 71 ILE A N 1
ATOM 569 C CA . ILE A 1 71 ? -19.691 7.870 27.941 1.00 80.94 71 ILE A CA 1
ATOM 570 C C . ILE A 1 71 ? -19.271 8.924 26.911 1.00 80.94 71 ILE A C 1
ATOM 572 O O . ILE A 1 71 ? -18.827 10.012 27.269 1.00 80.94 71 ILE A O 1
ATOM 576 N N . ARG A 1 72 ? -19.473 8.643 25.620 1.00 81.50 72 ARG A N 1
ATOM 577 C CA . ARG A 1 72 ? -19.231 9.616 24.546 1.00 81.50 72 ARG A CA 1
ATOM 578 C C . ARG A 1 72 ? -20.091 10.873 24.704 1.00 81.50 72 ARG A C 1
ATOM 580 O O . ARG A 1 72 ? -19.611 11.973 24.439 1.00 81.50 72 ARG A O 1
ATOM 587 N N . ALA A 1 73 ? -21.358 10.701 25.089 1.00 75.00 73 ALA A N 1
ATOM 588 C CA . ALA A 1 73 ? -22.327 11.787 25.237 1.00 75.00 73 ALA A CA 1
ATOM 589 C C . ALA A 1 73 ? -22.137 12.601 26.528 1.00 75.00 73 ALA A C 1
ATOM 591 O O . ALA A 1 73 ? -22.652 13.715 26.631 1.00 75.00 73 ALA A O 1
ATOM 592 N N . THR A 1 74 ? -21.393 12.081 27.507 1.00 64.62 74 THR A N 1
ATOM 593 C CA . THR A 1 74 ? -21.094 12.808 28.741 1.00 64.62 74 THR A CA 1
ATOM 594 C C . THR A 1 74 ? -19.890 13.728 28.527 1.00 64.62 74 THR A C 1
ATOM 596 O O . THR A 1 74 ? -18.738 13.302 28.424 1.00 64.62 74 THR A O 1
ATOM 599 N N . SER A 1 75 ? -20.151 15.037 28.460 1.00 49.94 75 SER A N 1
ATOM 600 C CA . SER A 1 75 ? -19.100 16.050 28.626 1.00 49.94 75 SER A CA 1
ATOM 601 C C . SER A 1 75 ? -18.475 15.929 30.025 1.00 49.94 75 SER A C 1
ATOM 603 O O . SER A 1 75 ? -19.178 15.533 30.960 1.00 49.94 75 SER A O 1
ATOM 605 N N . PRO A 1 76 ? -17.192 16.295 30.217 1.00 46.97 76 PRO A N 1
ATOM 606 C CA . PRO A 1 76 ? -16.561 16.376 31.533 1.00 46.97 76 PRO A CA 1
ATOM 607 C C . PRO A 1 76 ? -17.079 17.608 32.293 1.00 46.97 76 PRO A C 1
ATOM 609 O O . PRO A 1 76 ? -16.343 18.510 32.661 1.00 46.97 76 PRO A O 1
ATOM 612 N N . THR A 1 77 ? -18.381 17.661 32.512 1.00 40.12 77 THR A N 1
ATOM 613 C CA . THR A 1 77 ? -19.045 18.564 33.442 1.00 40.12 77 THR A CA 1
ATOM 614 C C . THR A 1 77 ? -20.125 17.725 34.071 1.00 40.12 77 THR A C 1
ATOM 616 O O . THR A 1 77 ? -21.242 17.696 33.570 1.00 40.12 77 THR A O 1
ATOM 619 N N . THR A 1 78 ? -19.727 16.931 35.064 1.00 35.16 78 THR A N 1
ATOM 620 C CA . THR A 1 78 ? -20.478 16.570 36.277 1.00 35.16 78 THR A CA 1
ATOM 621 C C . THR A 1 78 ? -19.692 15.458 36.983 1.00 35.16 78 THR A C 1
ATOM 623 O O . THR A 1 78 ? -20.058 14.288 36.949 1.00 35.16 78 THR A O 1
ATOM 626 N N . THR A 1 79 ? -18.600 15.817 37.664 1.00 38.91 79 THR A N 1
ATOM 627 C CA . THR A 1 79 ? -18.282 15.122 38.918 1.00 38.91 79 THR A CA 1
ATOM 628 C C . THR A 1 79 ? -19.255 15.681 39.948 1.00 38.91 79 THR A C 1
ATOM 630 O O . THR A 1 79 ? -18.936 16.607 40.687 1.00 38.91 79 THR A O 1
ATOM 633 N N . SER A 1 80 ? -20.482 15.164 39.966 1.00 36.97 80 SER A N 1
ATOM 634 C CA . SER A 1 80 ? -21.324 15.276 41.152 1.00 36.97 80 SER A CA 1
ATOM 635 C C . SER A 1 80 ? -20.941 14.145 42.086 1.00 36.97 80 SER A C 1
ATOM 637 O O . SER A 1 80 ? -21.408 13.020 41.929 1.00 36.97 80 SER A O 1
ATOM 639 N N . ARG A 1 81 ? -20.087 14.474 43.058 1.00 32.94 81 ARG A N 1
ATOM 640 C CA . ARG A 1 81 ? -20.216 14.017 44.448 1.00 32.94 81 ARG A CA 1
ATOM 641 C C . ARG A 1 81 ? -19.379 14.959 45.337 1.00 32.94 81 ARG A C 1
ATOM 643 O O . ARG A 1 81 ? -18.164 14.822 45.346 1.00 32.94 81 ARG A O 1
ATOM 650 N N . THR A 1 82 ? -19.930 16.071 45.846 1.00 33.12 82 THR A N 1
ATOM 651 C CA . THR A 1 82 ? -20.667 16.243 47.138 1.00 33.12 82 THR A CA 1
ATOM 652 C C . THR A 1 82 ? -19.768 17.032 48.135 1.00 33.12 82 THR A C 1
ATOM 654 O O . THR A 1 82 ? -18.553 16.973 47.978 1.00 33.12 82 THR A O 1
ATOM 657 N N . PRO A 1 83 ? -20.325 17.871 49.043 1.00 47.47 83 PRO A N 1
ATOM 658 C CA . PRO A 1 83 ? -19.847 19.231 49.341 1.00 47.47 83 PRO A CA 1
ATOM 659 C C . PRO A 1 83 ? -19.002 19.385 50.625 1.00 47.47 83 PRO A C 1
ATOM 661 O O . PRO A 1 83 ? -18.866 18.445 51.401 1.00 47.47 83 PRO A O 1
ATOM 664 N N . ALA A 1 84 ? -18.578 20.642 50.852 1.00 33.38 84 ALA A N 1
ATOM 665 C CA . ALA A 1 84 ? -17.895 21.229 52.019 1.00 33.38 84 ALA A CA 1
ATOM 666 C C . ALA A 1 84 ? -16.403 20.851 52.130 1.00 33.38 84 ALA A C 1
ATOM 668 O O . ALA A 1 84 ? -16.040 19.685 52.107 1.00 33.38 84 ALA A O 1
ATOM 669 N N . THR A 1 85 ? -15.465 21.801 52.160 1.00 35.06 85 THR A N 1
ATOM 670 C CA . THR A 1 85 ? -15.389 22.935 53.101 1.00 35.06 85 THR A CA 1
ATOM 671 C C . THR A 1 85 ? -14.588 24.100 52.484 1.00 35.06 85 THR A C 1
ATOM 673 O O . THR A 1 85 ? -13.650 23.841 51.728 1.00 35.06 85 THR A O 1
ATOM 676 N N . PRO A 1 86 ? -14.918 25.373 52.779 1.00 48.91 86 PRO A N 1
ATOM 677 C CA . PRO A 1 86 ? -14.211 26.531 52.236 1.00 48.91 86 PRO A CA 1
ATOM 678 C C . PRO A 1 86 ? -12.975 26.875 53.075 1.00 48.91 86 PRO A C 1
ATOM 680 O O . PRO A 1 86 ? -13.110 27.122 54.269 1.00 48.91 86 PRO A O 1
ATOM 683 N N . ILE A 1 87 ? -11.799 26.974 52.448 1.00 37.72 87 ILE A N 1
ATOM 684 C CA . ILE A 1 87 ? -10.706 27.829 52.934 1.00 37.72 87 ILE A CA 1
ATOM 685 C C . ILE A 1 87 ? -10.041 28.487 51.717 1.00 37.72 87 ILE A C 1
ATOM 687 O O . ILE A 1 87 ? -9.485 27.823 50.847 1.00 37.72 87 ILE A O 1
ATOM 691 N N . GLN A 1 88 ? -10.155 29.808 51.665 1.00 35.03 88 GLN A N 1
ATOM 692 C CA . GLN A 1 88 ? -9.404 30.745 50.828 1.00 35.03 88 GLN A CA 1
ATOM 693 C C . GLN A 1 88 ? -8.434 31.492 51.776 1.00 35.03 88 GLN A C 1
ATOM 695 O O . GLN A 1 88 ? -8.678 31.463 52.985 1.00 35.03 88 GLN A O 1
ATOM 700 N N . PRO A 1 89 ? -7.548 32.376 51.292 1.00 56.12 89 PRO A N 1
ATOM 701 C CA . PRO A 1 89 ? -6.428 32.268 50.344 1.00 56.12 89 PRO A CA 1
ATOM 702 C C . PRO A 1 89 ? -5.069 32.405 51.080 1.00 56.12 89 PRO A C 1
ATOM 704 O O . PRO A 1 89 ? -5.063 32.697 52.265 1.00 56.12 89 PRO A O 1
ATOM 707 N N . ASP A 1 90 ? -3.927 32.277 50.386 1.00 34.56 90 ASP A N 1
ATOM 708 C CA . ASP A 1 90 ? -2.858 33.290 50.521 1.00 34.56 90 ASP A CA 1
ATOM 709 C C . ASP A 1 90 ? -1.762 33.215 49.430 1.00 34.56 90 ASP A C 1
ATOM 711 O O . ASP A 1 90 ? -1.107 32.198 49.218 1.00 34.56 90 ASP A O 1
ATOM 715 N N . THR A 1 91 ? -1.630 34.366 48.758 1.00 40.62 91 THR A N 1
ATOM 716 C CA . THR A 1 91 ? -0.445 35.063 48.210 1.00 40.62 91 THR A CA 1
ATOM 717 C C . THR A 1 91 ? 0.558 34.397 47.247 1.00 40.62 91 THR A C 1
ATOM 719 O O . THR A 1 91 ? 1.461 33.682 47.661 1.00 40.62 91 THR A O 1
ATOM 722 N N . ASP A 1 92 ? 0.450 34.849 45.986 1.00 37.44 92 ASP A N 1
ATOM 723 C CA . ASP A 1 92 ? 1.454 35.601 45.190 1.00 37.44 92 ASP A CA 1
ATOM 724 C C . ASP A 1 92 ? 2.764 34.902 44.716 1.00 37.44 92 ASP A C 1
ATOM 726 O O . ASP A 1 92 ? 3.044 33.764 45.075 1.00 37.44 92 ASP A O 1
ATOM 730 N N . PRO A 1 93 ? 3.517 35.480 43.757 1.00 55.62 93 PRO A N 1
ATOM 731 C CA . PRO A 1 93 ? 3.509 35.083 42.356 1.00 55.62 93 PRO A CA 1
ATOM 732 C C . PRO A 1 93 ? 4.923 34.653 41.915 1.00 55.62 93 PRO A C 1
ATOM 734 O O . PRO A 1 93 ? 5.862 34.624 42.704 1.00 55.62 93 PRO A O 1
ATOM 737 N N . THR A 1 94 ? 5.100 34.421 40.613 1.00 34.31 94 THR A N 1
ATOM 738 C CA . THR A 1 94 ? 6.363 34.488 39.843 1.00 34.31 94 THR A CA 1
ATOM 739 C C . THR A 1 94 ? 6.660 33.200 39.086 1.00 34.31 94 THR A C 1
ATOM 741 O O . THR A 1 94 ? 6.588 32.094 39.604 1.00 34.31 94 THR A O 1
ATOM 744 N N . ALA A 1 95 ? 7.112 33.426 37.853 1.00 32.50 95 ALA A N 1
ATOM 745 C CA . ALA A 1 95 ? 7.851 32.525 36.984 1.00 32.50 95 ALA A CA 1
ATOM 746 C C . ALA A 1 95 ? 7.040 31.639 36.020 1.00 32.50 95 ALA A C 1
ATOM 748 O O . ALA A 1 95 ? 6.830 30.453 36.236 1.00 32.50 95 ALA A O 1
ATOM 749 N N . ARG A 1 96 ? 6.855 32.240 34.834 1.00 33.44 96 ARG A N 1
ATOM 750 C CA . ARG A 1 96 ? 7.254 31.731 33.502 1.00 33.44 96 ARG A CA 1
ATOM 751 C C . ARG A 1 96 ? 6.092 31.457 32.551 1.00 33.44 96 ARG A C 1
ATOM 753 O O . ARG A 1 96 ? 5.477 30.400 32.539 1.00 33.44 96 ARG A O 1
ATOM 760 N N . HIS A 1 97 ? 5.914 32.427 31.658 1.00 49.44 97 HIS A N 1
ATOM 761 C CA . HIS A 1 97 ? 5.510 32.203 30.273 1.00 49.44 97 HIS A CA 1
ATOM 762 C C . HIS A 1 97 ? 6.246 30.988 29.672 1.00 49.44 97 HIS A C 1
ATOM 764 O O . HIS A 1 97 ? 7.481 30.974 29.692 1.00 49.44 97 HIS A O 1
ATOM 770 N N . PRO A 1 98 ? 5.542 30.021 29.064 1.00 42.06 98 PRO A N 1
ATOM 771 C CA . PRO A 1 98 ? 6.130 29.134 28.074 1.00 42.06 98 PRO A CA 1
ATOM 772 C C . PRO A 1 98 ? 6.095 29.810 26.693 1.00 42.06 98 PRO A C 1
ATOM 774 O O . PRO A 1 98 ? 5.049 30.263 26.233 1.00 42.06 98 PRO A O 1
ATOM 777 N N . LEU A 1 99 ? 7.255 29.864 26.034 1.00 49.19 99 LEU A N 1
ATOM 778 C CA . LEU A 1 99 ? 7.411 30.160 24.604 1.00 49.19 99 LEU A CA 1
ATOM 779 C C . LEU A 1 99 ? 6.717 29.087 23.729 1.00 49.19 99 LEU A C 1
ATOM 781 O O . LEU A 1 99 ? 6.537 27.953 24.181 1.00 49.19 99 LEU A O 1
ATOM 785 N N . PRO A 1 100 ? 6.354 29.412 22.473 1.00 46.56 100 PRO A N 1
ATOM 786 C CA . PRO A 1 100 ? 5.599 28.529 21.589 1.00 46.56 100 PRO A CA 1
ATOM 787 C C . PRO A 1 100 ? 6.435 27.336 21.102 1.00 46.56 100 PRO A C 1
ATOM 789 O O . PRO A 1 100 ? 7.569 27.482 20.644 1.00 46.56 100 PRO A O 1
ATOM 792 N N . GLY A 1 101 ? 5.839 26.145 21.196 1.00 39.62 101 GLY A N 1
ATOM 793 C CA . GLY A 1 101 ? 6.404 24.882 20.732 1.00 39.62 101 GLY A CA 1
ATOM 794 C C . GLY A 1 101 ? 6.575 24.819 19.211 1.00 39.62 101 GLY A C 1
ATOM 795 O O . GLY A 1 101 ? 5.746 25.279 18.433 1.00 39.62 101 GLY A O 1
ATOM 796 N N . THR A 1 102 ? 7.699 24.232 18.830 1.00 38.97 102 THR A N 1
ATOM 797 C CA . THR A 1 102 ? 8.356 24.157 17.522 1.00 38.97 102 THR A CA 1
ATOM 798 C C . THR A 1 102 ? 7.620 23.258 16.497 1.00 38.97 102 THR A C 1
ATOM 800 O O . THR A 1 102 ? 7.102 22.210 16.879 1.00 38.97 102 THR A O 1
ATOM 803 N N . PRO A 1 103 ? 7.661 23.550 15.177 1.00 42.06 103 PRO A N 1
ATOM 804 C CA . PRO A 1 103 ? 7.030 22.749 14.104 1.00 42.06 103 PRO A CA 1
ATOM 805 C C . PRO A 1 103 ? 7.642 21.355 13.831 1.00 42.06 103 PRO A C 1
ATOM 807 O O . PRO A 1 103 ? 7.161 20.626 12.967 1.00 42.06 103 PRO A O 1
ATOM 810 N N . ALA A 1 104 ? 8.681 20.935 14.560 1.00 39.66 104 ALA A N 1
ATOM 811 C CA . ALA A 1 104 ? 9.389 19.674 14.301 1.00 39.66 104 ALA A CA 1
ATOM 812 C C . ALA A 1 104 ? 8.600 18.406 14.697 1.00 39.66 104 ALA A C 1
ATOM 814 O O . ALA A 1 104 ? 8.917 17.311 14.228 1.00 39.66 104 ALA A O 1
ATOM 815 N N . SER A 1 105 ? 7.576 18.528 15.552 1.00 37.88 105 SER A N 1
ATOM 816 C CA . SER A 1 105 ? 6.780 17.373 15.995 1.00 37.88 105 SER A CA 1
ATOM 817 C C . SER A 1 105 ? 5.765 16.907 14.945 1.00 37.88 105 SER A C 1
ATOM 819 O O . SER A 1 105 ? 5.449 15.723 14.894 1.00 37.88 105 SER A O 1
ATOM 821 N N . THR A 1 106 ? 5.285 17.813 14.091 1.00 38.81 106 THR A N 1
ATOM 822 C CA . THR A 1 106 ? 4.264 17.531 13.070 1.00 38.81 106 THR A CA 1
ATOM 823 C C . THR A 1 106 ? 4.827 16.683 11.929 1.00 38.81 106 THR A C 1
ATOM 825 O O . THR A 1 106 ? 4.190 15.728 11.493 1.00 38.81 106 THR A O 1
ATOM 828 N N . SER A 1 107 ? 6.062 16.952 11.496 1.00 45.34 107 SER A N 1
ATOM 829 C CA . SER A 1 107 ? 6.691 16.227 10.382 1.00 45.34 107 SER A CA 1
ATOM 830 C C . SER A 1 107 ? 7.021 14.767 10.712 1.00 45.34 107 SER A C 1
ATOM 832 O O . SER A 1 107 ? 6.944 13.913 9.836 1.00 45.34 107 SER A O 1
ATOM 834 N N . ARG A 1 108 ? 7.353 14.439 11.971 1.00 45.84 108 ARG A N 1
ATOM 835 C CA . ARG A 1 108 ? 7.657 13.048 12.371 1.00 45.84 108 ARG A CA 1
ATOM 836 C C . ARG A 1 108 ? 6.413 12.163 12.425 1.00 45.84 108 ARG A C 1
ATOM 838 O O . ARG A 1 108 ? 6.492 10.996 12.054 1.00 45.84 108 ARG A O 1
ATOM 845 N N . THR A 1 109 ? 5.278 12.715 12.849 1.00 54.72 109 THR A N 1
ATOM 846 C CA . THR A 1 109 ? 4.005 11.984 12.898 1.00 54.72 109 THR A CA 1
ATOM 847 C C . THR A 1 109 ? 3.463 11.712 11.493 1.00 54.72 109 THR A C 1
ATOM 849 O O . THR A 1 109 ? 3.054 10.588 11.217 1.00 54.72 109 THR A O 1
ATOM 852 N N . LEU A 1 110 ? 3.555 12.692 10.585 1.00 52.88 110 LEU A N 1
ATOM 853 C CA . LEU A 1 110 ? 3.100 12.554 9.194 1.00 52.88 110 LEU A CA 1
ATOM 854 C C . LEU A 1 110 ? 3.899 11.497 8.414 1.00 52.88 110 LEU A C 1
ATOM 856 O O . LEU A 1 110 ? 3.315 10.671 7.718 1.00 52.88 110 LEU A O 1
ATOM 860 N N . ILE A 1 111 ? 5.223 11.453 8.597 1.00 56.34 111 ILE A N 1
ATOM 861 C CA . ILE A 1 111 ? 6.083 10.440 7.964 1.00 56.34 111 ILE A CA 1
ATOM 862 C C . ILE A 1 111 ? 5.752 9.028 8.476 1.00 56.34 111 ILE A C 1
ATOM 864 O O . ILE A 1 111 ? 5.675 8.089 7.686 1.00 56.34 111 ILE A O 1
ATOM 868 N N . GLY A 1 112 ? 5.524 8.860 9.783 1.00 61.34 112 GLY A N 1
ATOM 869 C CA . GLY A 1 112 ? 5.172 7.558 10.361 1.00 61.34 112 GLY A CA 1
ATOM 870 C C . GLY A 1 112 ? 3.808 7.033 9.893 1.00 61.34 112 GLY A C 1
ATOM 871 O O . GLY A 1 112 ? 3.666 5.842 9.603 1.00 61.34 112 GLY A O 1
ATOM 872 N N . GLU A 1 113 ? 2.819 7.920 9.772 1.00 62.75 113 GLU A N 1
ATOM 873 C CA . GLU A 1 113 ? 1.490 7.594 9.245 1.00 62.75 113 GLU A CA 1
ATOM 874 C C . GLU A 1 113 ? 1.556 7.208 7.762 1.00 62.75 113 GLU A C 1
ATOM 876 O O . GLU A 1 113 ? 1.012 6.179 7.362 1.00 62.75 113 GLU A O 1
ATOM 881 N N . ALA A 1 114 ? 2.304 7.971 6.965 1.00 59.88 114 ALA A N 1
ATOM 882 C CA . ALA A 1 114 ? 2.529 7.700 5.551 1.00 59.88 114 ALA A CA 1
ATOM 883 C C . ALA A 1 114 ? 3.175 6.321 5.310 1.00 59.88 114 ALA A C 1
ATOM 885 O O . ALA A 1 114 ? 2.703 5.560 4.465 1.00 59.88 114 ALA A O 1
ATOM 886 N N . ILE A 1 115 ? 4.200 5.961 6.094 1.00 64.81 115 ILE A N 1
ATOM 887 C CA . ILE A 1 115 ? 4.855 4.641 6.023 1.00 64.81 115 ILE A CA 1
ATOM 888 C C . ILE A 1 115 ? 3.876 3.525 6.394 1.00 64.81 115 ILE A C 1
ATOM 890 O O . ILE A 1 115 ? 3.806 2.512 5.701 1.00 64.81 115 ILE A O 1
ATOM 894 N N . THR A 1 116 ? 3.107 3.710 7.469 1.00 68.69 116 THR A N 1
ATOM 895 C CA . THR A 1 116 ? 2.154 2.696 7.946 1.00 68.69 116 THR A CA 1
ATOM 896 C C . THR A 1 116 ? 1.037 2.464 6.928 1.00 68.69 116 THR A C 1
ATOM 898 O O . THR A 1 116 ? 0.703 1.319 6.628 1.00 68.69 116 THR A O 1
ATOM 901 N N . ASN A 1 117 ? 0.495 3.537 6.346 1.00 66.88 117 ASN A N 1
ATOM 902 C CA . ASN A 1 117 ? -0.533 3.451 5.311 1.00 66.88 117 ASN A CA 1
ATOM 903 C C . ASN A 1 117 ? -0.000 2.774 4.047 1.00 66.88 117 ASN A C 1
ATOM 905 O O . ASN A 1 117 ? -0.680 1.914 3.490 1.00 66.88 117 ASN A O 1
ATOM 909 N N . LEU A 1 118 ? 1.228 3.099 3.629 1.00 67.88 118 LEU A N 1
ATOM 910 C CA . LEU A 1 118 ? 1.837 2.468 2.462 1.00 67.88 118 LEU A CA 1
ATOM 911 C C . LEU A 1 118 ? 2.120 0.978 2.699 1.00 67.88 118 LEU A C 1
ATOM 913 O O . LEU A 1 118 ? 1.844 0.166 1.821 1.00 67.88 118 LEU A O 1
ATOM 917 N N . ALA A 1 119 ? 2.623 0.606 3.879 1.00 69.00 119 ALA A N 1
ATOM 918 C CA . ALA A 1 119 ? 2.872 -0.790 4.233 1.00 69.00 119 ALA A CA 1
ATOM 919 C C . ALA A 1 119 ? 1.571 -1.607 4.275 1.00 69.00 119 ALA A C 1
ATOM 921 O O . ALA A 1 119 ? 1.515 -2.696 3.710 1.00 69.00 119 ALA A O 1
ATOM 922 N N . ASN A 1 120 ? 0.505 -1.059 4.869 1.00 70.56 120 ASN A N 1
ATOM 923 C CA . ASN A 1 120 ? -0.809 -1.706 4.902 1.00 70.56 120 ASN A CA 1
ATOM 924 C C . ASN A 1 120 ? -1.425 -1.830 3.506 1.00 70.56 120 ASN A C 1
ATOM 926 O O . ASN A 1 120 ? -2.027 -2.856 3.189 1.00 70.56 120 ASN A O 1
ATOM 930 N N . ALA A 1 121 ? -1.286 -0.798 2.670 1.00 70.25 121 ALA A N 1
ATOM 931 C CA . ALA A 1 121 ? -1.721 -0.867 1.284 1.00 70.25 121 ALA A CA 1
ATOM 932 C C . ALA A 1 121 ? -0.942 -1.958 0.546 1.00 70.25 121 ALA A C 1
ATOM 934 O O . ALA A 1 121 ? -1.551 -2.825 -0.067 1.00 70.25 121 ALA A O 1
ATOM 935 N N . LEU A 1 122 ? 0.384 -1.989 0.671 1.00 71.44 122 LEU A N 1
ATOM 936 C CA . LEU A 1 122 ? 1.211 -3.012 0.040 1.00 71.44 122 LEU A CA 1
ATOM 937 C C . LEU A 1 122 ? 0.811 -4.428 0.476 1.00 71.44 122 LEU A C 1
ATOM 939 O O . LEU A 1 122 ? 0.579 -5.270 -0.386 1.00 71.44 122 LEU A O 1
ATOM 943 N N . ASP A 1 123 ? 0.633 -4.667 1.774 1.00 70.44 123 ASP A N 1
ATOM 944 C CA . ASP A 1 123 ? 0.180 -5.959 2.306 1.00 70.44 123 ASP A CA 1
ATOM 945 C C . ASP A 1 123 ? -1.216 -6.345 1.784 1.00 70.44 123 ASP A C 1
ATOM 947 O O . ASP A 1 123 ? -1.435 -7.461 1.303 1.00 70.44 123 ASP A O 1
ATOM 951 N N . THR A 1 124 ? -2.146 -5.386 1.773 1.00 72.56 124 THR A N 1
ATOM 952 C CA . THR A 1 124 ? -3.499 -5.577 1.233 1.00 72.56 124 THR A CA 1
ATOM 953 C C . THR A 1 124 ? -3.455 -5.905 -0.256 1.00 72.56 124 THR A C 1
ATOM 955 O O . THR A 1 124 ? -4.159 -6.809 -0.701 1.00 72.56 124 THR A O 1
ATOM 958 N N . HIS A 1 125 ? -2.639 -5.201 -1.039 1.00 67.38 125 HIS A N 1
ATOM 959 C CA . HIS A 1 125 ? -2.534 -5.389 -2.483 1.00 67.38 125 HIS A CA 1
ATOM 960 C C . HIS A 1 125 ? -1.843 -6.710 -2.840 1.00 67.38 125 HIS A C 1
ATOM 962 O O . HIS A 1 125 ? -2.319 -7.403 -3.737 1.00 67.38 125 HIS A O 1
ATOM 968 N N . LEU A 1 126 ? -0.787 -7.103 -2.124 1.00 69.38 126 LEU A N 1
ATOM 969 C CA . LEU A 1 126 ? -0.149 -8.406 -2.326 1.00 69.38 126 LEU A CA 1
ATOM 970 C C . LEU A 1 126 ? -1.110 -9.550 -1.975 1.00 69.38 126 LEU A C 1
ATOM 972 O O . LEU A 1 126 ? -1.289 -10.471 -2.770 1.00 69.38 126 LEU A O 1
ATOM 976 N N . THR A 1 127 ? -1.807 -9.444 -0.842 1.00 72.50 127 THR A N 1
ATOM 977 C CA . THR A 1 127 ? -2.731 -10.485 -0.368 1.00 72.50 127 THR A CA 1
ATOM 978 C C . THR A 1 127 ? -3.989 -10.588 -1.233 1.00 72.50 127 THR A C 1
ATOM 980 O O . THR A 1 127 ? -4.351 -11.677 -1.674 1.00 72.50 127 THR A O 1
ATOM 983 N N . THR A 1 128 ? -4.655 -9.464 -1.517 1.00 69.88 128 THR A N 1
ATOM 984 C CA . THR A 1 128 ? -5.938 -9.437 -2.253 1.00 69.88 128 THR A CA 1
ATOM 985 C C . THR A 1 128 ? -5.796 -10.010 -3.656 1.00 69.88 128 THR A C 1
ATOM 987 O O . THR A 1 128 ? -6.696 -10.691 -4.142 1.00 69.88 128 THR A O 1
ATOM 990 N N . TYR A 1 129 ? -4.661 -9.752 -4.299 1.00 66.75 129 TYR A N 1
ATOM 991 C CA . TYR A 1 129 ? -4.421 -10.164 -5.677 1.00 66.75 129 TYR A CA 1
ATOM 992 C C . TYR A 1 129 ? -3.523 -11.398 -5.770 1.00 66.75 129 TYR A C 1
ATOM 994 O O . TYR A 1 129 ? -3.143 -11.783 -6.873 1.00 66.75 129 TYR A O 1
ATOM 1002 N N . SER A 1 130 ? -3.215 -12.029 -4.625 1.00 72.50 130 SER A N 1
ATOM 1003 C CA . SER A 1 130 ? -2.322 -13.192 -4.526 1.00 72.50 130 SER A CA 1
ATOM 1004 C C . SER A 1 130 ? -1.023 -12.984 -5.308 1.00 72.50 130 SER A C 1
ATOM 1006 O O . SER A 1 130 ? -0.523 -13.897 -5.967 1.00 72.50 130 SER A O 1
ATOM 1008 N N . LEU A 1 131 ? -0.510 -11.751 -5.285 1.00 72.00 131 LEU A N 1
ATOM 1009 C CA . LEU A 1 131 ? 0.714 -11.421 -5.988 1.00 72.00 131 LEU A CA 1
ATOM 1010 C C . LEU A 1 131 ? 1.882 -12.048 -5.229 1.00 72.00 131 LEU A C 1
ATOM 1012 O O . LEU A 1 131 ? 1.937 -11.950 -4.000 1.00 72.00 131 LEU A O 1
ATOM 1016 N N . PRO A 1 132 ? 2.818 -12.685 -5.940 1.00 67.38 132 PRO A N 1
ATOM 1017 C CA . PRO A 1 132 ? 3.983 -13.261 -5.304 1.00 67.38 132 PRO A CA 1
ATOM 1018 C C . PRO A 1 132 ? 4.793 -12.186 -4.578 1.00 67.38 132 PRO A C 1
ATOM 1020 O O . PRO A 1 132 ? 4.987 -11.076 -5.080 1.00 67.38 132 PRO A O 1
ATOM 1023 N N . THR A 1 133 ? 5.262 -12.530 -3.381 1.00 70.69 133 THR A N 1
ATOM 1024 C CA . THR A 1 133 ? 6.024 -11.611 -2.543 1.00 70.69 133 THR A CA 1
ATOM 1025 C C . THR A 1 133 ? 7.361 -11.300 -3.218 1.00 70.69 133 THR A C 1
ATOM 1027 O O . THR A 1 133 ? 8.098 -12.232 -3.552 1.00 70.69 133 THR A O 1
ATOM 1030 N N . PRO A 1 134 ? 7.703 -10.022 -3.430 1.00 71.12 134 PRO A N 1
ATOM 1031 C CA . PRO A 1 134 ? 9.025 -9.660 -3.928 1.00 71.12 134 PRO A CA 1
ATOM 1032 C C . PRO A 1 134 ? 10.124 -10.070 -2.936 1.00 71.12 134 PRO A C 1
ATOM 1034 O O . PRO A 1 134 ? 9.882 -10.174 -1.732 1.00 71.12 134 PRO A O 1
ATOM 1037 N N . THR A 1 135 ? 11.342 -10.268 -3.444 1.00 75.06 135 THR A N 1
ATOM 1038 C CA . THR A 1 135 ? 12.513 -10.667 -2.648 1.00 75.06 135 THR A CA 1
ATOM 1039 C C . THR A 1 135 ? 12.896 -9.574 -1.645 1.00 75.06 135 THR A C 1
ATOM 1041 O O . THR A 1 135 ? 13.264 -9.872 -0.507 1.00 75.06 135 THR A O 1
ATOM 1044 N N . ARG A 1 136 ? 12.766 -8.299 -2.033 1.00 75.31 136 ARG A N 1
ATOM 1045 C CA . ARG A 1 136 ? 13.016 -7.148 -1.157 1.00 75.31 136 ARG A CA 1
ATOM 1046 C C . ARG A 1 136 ? 12.041 -6.015 -1.443 1.00 75.31 136 ARG A C 1
ATOM 1048 O O . ARG A 1 136 ? 11.729 -5.717 -2.594 1.00 75.31 136 ARG A O 1
ATOM 1055 N N . VAL A 1 137 ? 11.613 -5.348 -0.374 1.00 73.38 137 VAL A N 1
ATOM 1056 C CA . VAL A 1 137 ? 10.876 -4.084 -0.435 1.00 73.38 137 VAL A CA 1
ATOM 1057 C C . VAL A 1 137 ? 11.583 -3.076 0.457 1.00 73.38 137 VAL A C 1
ATOM 1059 O O . VAL A 1 137 ? 11.712 -3.304 1.659 1.00 73.38 137 VAL A O 1
ATOM 1062 N N . GLU A 1 138 ? 12.028 -1.961 -0.113 1.00 76.88 138 GLU A N 1
ATOM 1063 C CA . GLU A 1 138 ? 12.576 -0.840 0.652 1.00 76.88 138 GLU A CA 1
ATOM 1064 C C . GLU A 1 138 ? 11.640 0.359 0.605 1.00 76.88 138 GLU A C 1
ATOM 1066 O O . GLU A 1 138 ? 11.142 0.737 -0.455 1.00 76.88 138 GLU A O 1
ATOM 1071 N N . LEU A 1 139 ? 11.433 0.985 1.762 1.00 74.19 139 LEU A N 1
ATOM 1072 C CA . LEU A 1 139 ? 10.653 2.207 1.889 1.00 74.19 139 LEU A CA 1
ATOM 1073 C C . LEU A 1 139 ? 11.574 3.357 2.282 1.00 74.19 139 LEU A C 1
ATOM 1075 O O . LEU A 1 139 ? 12.247 3.302 3.311 1.00 74.19 139 LEU A O 1
ATOM 1079 N N . SER A 1 140 ? 11.562 4.421 1.486 1.00 71.94 140 SER A N 1
ATOM 1080 C CA . SER A 1 140 ? 12.280 5.659 1.776 1.00 71.94 140 SER A CA 1
ATOM 1081 C C . SER A 1 140 ? 11.318 6.838 1.749 1.00 71.94 140 SER A C 1
ATOM 1083 O O . SER A 1 140 ? 10.504 6.966 0.835 1.00 71.94 140 SER A O 1
ATOM 1085 N N . VAL A 1 141 ? 11.405 7.709 2.754 1.00 67.56 141 VAL A N 1
ATOM 1086 C CA . VAL A 1 141 ? 10.585 8.922 2.842 1.00 67.56 141 VAL A CA 1
ATOM 1087 C C . VAL A 1 141 ? 11.489 10.138 2.796 1.00 67.56 141 VAL A C 1
ATOM 1089 O O . VAL A 1 141 ? 12.392 10.287 3.622 1.00 67.56 141 VAL A O 1
ATOM 1092 N N . GLN A 1 142 ? 11.246 11.024 1.833 1.00 62.81 142 GLN A N 1
ATOM 1093 C CA . GLN A 1 142 ? 11.974 12.285 1.744 1.00 62.81 142 GLN A CA 1
ATOM 1094 C C . GLN A 1 142 ? 11.206 13.379 2.488 1.00 62.81 142 GLN A C 1
ATOM 1096 O O . GLN A 1 142 ? 10.065 13.678 2.153 1.00 62.81 142 GLN A O 1
ATOM 1101 N N . ALA A 1 143 ? 11.853 14.012 3.472 1.00 51.69 143 ALA A N 1
ATOM 1102 C CA . ALA A 1 143 ? 11.301 15.121 4.256 1.00 51.69 143 ALA A CA 1
ATOM 1103 C C . ALA A 1 143 ? 11.277 16.445 3.458 1.00 51.69 143 ALA A C 1
ATOM 1105 O O . ALA A 1 143 ? 11.923 17.428 3.825 1.00 51.69 143 ALA A O 1
ATOM 1106 N N . LYS A 1 144 ? 10.572 16.458 2.324 1.00 55.03 144 LYS A N 1
ATOM 1107 C CA . LYS A 1 144 ? 10.249 17.659 1.540 1.00 55.03 144 LYS A CA 1
ATOM 1108 C C . LYS A 1 144 ? 8.808 18.107 1.850 1.00 55.03 144 LYS A C 1
ATOM 1110 O O . LYS A 1 144 ? 8.040 17.317 2.383 1.00 55.03 144 LYS A O 1
ATOM 1115 N N . PRO A 1 145 ? 8.416 19.358 1.525 1.00 51.78 145 PRO A N 1
ATOM 1116 C CA . PRO A 1 145 ? 7.057 19.872 1.771 1.00 51.78 145 PRO A CA 1
ATOM 1117 C C . PRO A 1 145 ? 5.941 19.105 1.040 1.00 51.78 145 PRO A C 1
ATOM 1119 O O . PRO A 1 145 ? 4.766 19.317 1.322 1.00 51.78 145 PRO A O 1
ATOM 1122 N N . SER A 1 146 ? 6.297 18.224 0.106 1.00 54.31 146 SER A N 1
ATOM 1123 C CA . SER A 1 146 ? 5.430 17.197 -0.451 1.00 54.31 146 SER A CA 1
ATOM 1124 C C . SER A 1 146 ? 5.833 15.843 0.129 1.00 54.31 146 SER A C 1
ATOM 1126 O O . SER A 1 146 ? 6.959 15.398 -0.094 1.00 54.31 146 SER A O 1
ATOM 1128 N N . ASP A 1 147 ? 4.915 15.181 0.840 1.00 62.75 147 ASP A N 1
ATOM 1129 C CA . ASP A 1 147 ? 5.106 13.811 1.323 1.00 62.75 147 ASP A CA 1
ATOM 1130 C C . ASP A 1 147 ? 5.354 12.894 0.116 1.00 62.75 147 ASP A C 1
ATOM 1132 O O . ASP A 1 147 ? 4.432 12.552 -0.637 1.00 62.75 147 ASP A O 1
ATOM 1136 N N . HIS A 1 148 ? 6.628 12.582 -0.119 1.00 71.25 148 HIS A N 1
ATOM 1137 C CA . HIS A 1 148 ? 7.086 11.754 -1.223 1.00 71.25 148 HIS A CA 1
ATOM 1138 C C . HIS A 1 148 ? 7.680 10.472 -0.665 1.00 71.25 148 HIS A C 1
ATOM 1140 O O . HIS A 1 148 ? 8.674 10.492 0.071 1.00 71.25 148 HIS A O 1
ATOM 1146 N N . ILE A 1 149 ? 7.052 9.364 -1.031 1.00 77.06 149 ILE A N 1
ATOM 1147 C CA . ILE A 1 149 ? 7.431 8.032 -0.596 1.00 77.06 149 ILE A CA 1
ATOM 1148 C C . ILE A 1 149 ? 7.995 7.301 -1.803 1.00 77.06 149 ILE A C 1
ATOM 1150 O O . ILE A 1 149 ? 7.325 7.170 -2.827 1.00 77.06 149 ILE A O 1
ATOM 1154 N N . THR A 1 150 ? 9.220 6.813 -1.671 1.00 81.75 150 THR A N 1
ATOM 1155 C CA . THR A 1 150 ? 9.829 5.932 -2.658 1.00 81.75 150 THR A CA 1
ATOM 1156 C C . THR A 1 150 ? 9.742 4.503 -2.153 1.00 81.75 150 THR A C 1
ATOM 1158 O O . THR A 1 150 ? 10.196 4.202 -1.049 1.00 81.75 150 THR A O 1
ATOM 1161 N N . LEU A 1 151 ? 9.165 3.635 -2.974 1.00 81.38 151 LEU A N 1
ATOM 1162 C CA . LEU A 1 151 ? 9.104 2.201 -2.757 1.00 81.38 151 LEU A CA 1
ATOM 1163 C C . LEU A 1 151 ? 10.029 1.520 -3.767 1.00 81.38 151 LEU A C 1
ATOM 1165 O O . LEU A 1 151 ? 9.779 1.597 -4.968 1.00 81.38 151 LEU A O 1
ATOM 1169 N N . THR A 1 152 ? 11.071 0.848 -3.297 1.00 83.62 152 THR A N 1
ATOM 1170 C CA . THR A 1 152 ? 11.928 0.022 -4.153 1.00 83.62 152 THR A CA 1
ATOM 1171 C C . THR A 1 152 ? 11.491 -1.429 -4.037 1.00 83.62 152 THR A C 1
ATOM 1173 O O . THR A 1 152 ? 11.420 -1.956 -2.929 1.00 83.62 152 THR A O 1
ATOM 1176 N N . ILE A 1 153 ? 11.197 -2.068 -5.165 1.00 81.06 153 ILE A N 1
ATOM 1177 C CA . ILE A 1 153 ? 10.850 -3.487 -5.249 1.00 81.06 153 ILE A CA 1
ATOM 1178 C C . ILE A 1 153 ? 11.979 -4.208 -5.979 1.00 81.06 153 ILE A C 1
ATOM 1180 O O . ILE A 1 153 ? 12.323 -3.848 -7.106 1.00 81.06 153 ILE A O 1
ATOM 1184 N N . GLU A 1 154 ? 12.517 -5.251 -5.355 1.00 78.81 154 GLU A N 1
ATOM 1185 C CA . GLU A 1 154 ? 13.477 -6.158 -5.980 1.00 78.81 154 GLU A CA 1
ATOM 1186 C C . GLU A 1 154 ? 12.901 -7.572 -5.984 1.00 78.81 154 GLU A C 1
ATOM 1188 O O . GLU A 1 154 ? 12.348 -8.046 -4.987 1.00 78.81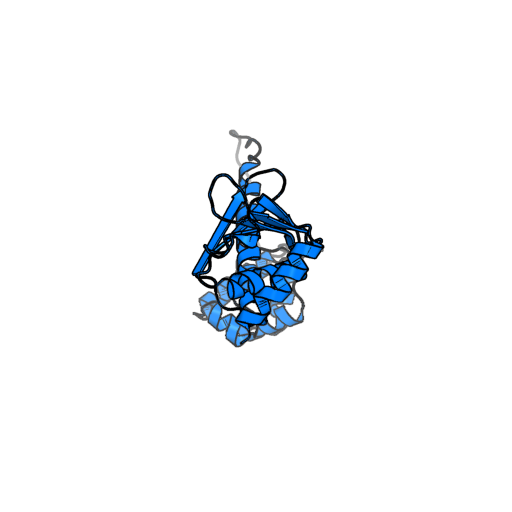 154 GLU A O 1
ATOM 1193 N N . SER A 1 155 ? 13.020 -8.250 -7.119 1.00 77.56 155 SER A N 1
ATOM 1194 C CA . SER A 1 155 ? 12.660 -9.653 -7.256 1.00 77.56 155 SER A CA 1
ATOM 1195 C C . SER A 1 155 ? 13.562 -10.312 -8.285 1.00 77.56 155 SER A C 1
ATOM 1197 O O . SER A 1 155 ? 13.876 -9.718 -9.315 1.00 77.56 155 SER A O 1
ATOM 1199 N N . ASP A 1 156 ? 13.915 -11.565 -8.021 1.00 75.25 156 ASP A N 1
ATOM 1200 C CA . ASP A 1 156 ? 14.712 -12.392 -8.932 1.00 75.25 156 ASP A CA 1
ATOM 1201 C C . ASP A 1 156 ? 13.888 -12.867 -10.139 1.00 75.25 156 ASP A C 1
ATOM 1203 O O . ASP A 1 156 ? 14.433 -13.353 -11.128 1.00 75.25 156 ASP A O 1
ATOM 1207 N N . SER A 1 157 ? 12.560 -12.714 -10.075 1.00 79.44 157 SER A N 1
ATOM 1208 C CA . SER A 1 157 ? 11.669 -12.979 -11.194 1.00 79.44 157 SER A CA 1
ATOM 1209 C 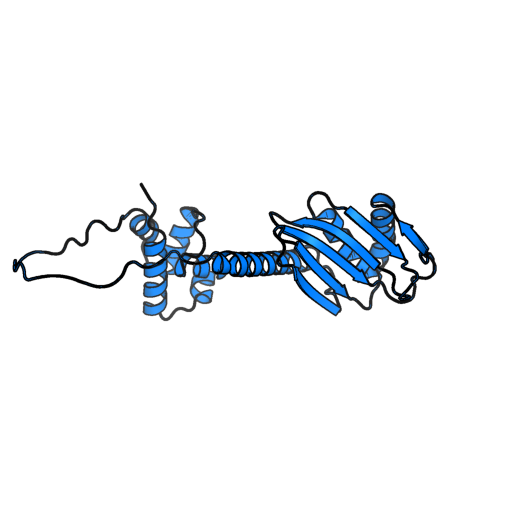C . SER A 1 157 ? 11.191 -11.683 -11.819 1.00 79.44 157 SER A C 1
ATOM 1211 O O . SER A 1 157 ? 10.496 -10.842 -11.233 1.00 79.44 157 SER A O 1
ATOM 1213 N N . PHE A 1 158 ? 11.513 -11.574 -13.092 1.00 78.94 158 PHE A N 1
ATOM 1214 C CA . PHE A 1 158 ? 11.086 -10.482 -13.929 1.00 78.94 158 PHE A CA 1
ATOM 1215 C C . PHE A 1 158 ? 9.561 -10.419 -14.079 1.00 78.94 158 PHE A C 1
ATOM 1217 O O . PHE A 1 158 ? 8.969 -9.346 -13.971 1.00 78.94 158 PHE A O 1
ATOM 1224 N N . SER A 1 159 ? 8.892 -11.562 -14.243 1.00 79.31 159 SER A N 1
ATOM 1225 C CA . SER A 1 159 ? 7.435 -11.586 -14.360 1.00 79.31 159 SER A CA 1
ATOM 1226 C C . SER A 1 159 ? 6.741 -11.188 -13.053 1.00 79.31 159 SER A C 1
ATOM 1228 O O . SER A 1 159 ? 5.705 -10.527 -13.101 1.00 79.31 159 SER A O 1
ATOM 1230 N N . ILE A 1 160 ? 7.320 -11.525 -11.890 1.00 79.62 160 ILE A N 1
ATOM 1231 C CA . ILE A 1 160 ? 6.832 -11.064 -10.575 1.00 79.62 160 ILE A CA 1
ATOM 1232 C C . ILE A 1 160 ? 6.965 -9.543 -10.470 1.00 79.62 160 ILE A C 1
ATOM 1234 O O . ILE A 1 160 ? 6.017 -8.857 -10.075 1.00 79.62 160 ILE A O 1
ATOM 1238 N N . THR A 1 161 ? 8.113 -9.006 -10.888 1.00 82.94 161 THR A N 1
ATOM 1239 C CA . THR A 1 161 ? 8.353 -7.560 -10.949 1.00 82.94 161 THR A CA 1
ATOM 1240 C C . THR A 1 161 ? 7.329 -6.871 -11.852 1.00 82.94 161 THR A C 1
ATOM 1242 O O . THR A 1 161 ? 6.688 -5.905 -11.437 1.00 82.94 161 THR A O 1
ATOM 1245 N N . ALA A 1 162 ? 7.109 -7.396 -13.060 1.00 84.25 162 ALA A N 1
ATOM 1246 C CA . ALA A 1 162 ? 6.160 -6.840 -14.017 1.00 84.25 162 ALA A CA 1
ATOM 1247 C C . ALA A 1 162 ? 4.711 -6.898 -13.509 1.00 84.25 162 ALA A C 1
ATOM 1249 O O . ALA A 1 162 ? 3.997 -5.901 -13.598 1.00 84.25 162 ALA A O 1
ATOM 1250 N N . ALA A 1 163 ? 4.282 -8.024 -12.930 1.00 82.44 163 ALA A N 1
ATOM 1251 C CA . ALA A 1 163 ? 2.938 -8.180 -12.374 1.00 82.44 163 ALA A CA 1
ATOM 1252 C C . ALA A 1 163 ? 2.689 -7.219 -11.203 1.00 82.44 163 ALA A C 1
ATOM 1254 O O . ALA A 1 163 ? 1.660 -6.543 -11.160 1.00 82.44 163 ALA A O 1
ATOM 1255 N N . THR A 1 164 ? 3.659 -7.102 -10.294 1.00 83.19 164 THR A N 1
ATOM 1256 C CA . THR A 1 164 ? 3.568 -6.194 -9.145 1.00 83.19 164 THR A CA 1
ATOM 1257 C C . THR A 1 164 ? 3.493 -4.743 -9.608 1.00 83.19 164 THR A C 1
ATOM 1259 O O . THR A 1 164 ? 2.621 -3.990 -9.178 1.00 83.19 164 THR A O 1
ATOM 1262 N N . MET A 1 165 ? 4.358 -4.348 -10.541 1.00 86.75 165 MET A N 1
ATOM 1263 C CA . MET A 1 165 ? 4.381 -2.983 -11.062 1.00 86.75 165 MET A CA 1
ATOM 1264 C C . MET A 1 165 ? 3.114 -2.659 -11.863 1.00 86.75 165 MET A C 1
ATOM 1266 O O . MET A 1 165 ? 2.525 -1.599 -11.670 1.00 86.75 165 MET A O 1
ATOM 1270 N N . LEU A 1 166 ? 2.621 -3.583 -12.691 1.00 85.31 166 LEU A N 1
ATOM 1271 C CA . LEU A 1 166 ? 1.353 -3.418 -13.408 1.00 85.31 166 LEU A CA 1
ATOM 1272 C C . LEU A 1 166 ? 0.178 -3.189 -12.456 1.00 85.31 166 LEU A C 1
ATOM 1274 O O . LEU A 1 166 ? -0.673 -2.332 -12.693 1.00 85.31 166 LEU A O 1
ATOM 1278 N N . HIS A 1 167 ? 0.141 -3.951 -11.368 1.00 83.81 167 HIS A N 1
ATOM 1279 C CA . HIS A 1 167 ? -0.903 -3.819 -10.367 1.00 83.81 167 HIS A CA 1
ATOM 1280 C C . HIS A 1 167 ? -0.913 -2.434 -9.719 1.00 83.81 167 HIS A C 1
ATOM 1282 O O . HIS A 1 167 ? -1.962 -1.798 -9.593 1.00 83.81 167 HIS A O 1
ATOM 1288 N N . TRP A 1 168 ? 0.267 -1.920 -9.378 1.00 84.06 168 TRP A N 1
ATOM 1289 C CA . TRP A 1 168 ? 0.409 -0.567 -8.849 1.00 84.06 168 TRP A CA 1
ATOM 1290 C C . TRP A 1 168 ? 0.059 0.512 -9.873 1.00 84.06 168 TRP A C 1
ATOM 1292 O O . TRP A 1 168 ? -0.587 1.494 -9.507 1.00 84.06 168 TRP A O 1
ATOM 1302 N N . ALA A 1 169 ? 0.389 0.316 -11.152 1.00 84.69 169 ALA A N 1
ATOM 1303 C CA . ALA A 1 169 ? -0.056 1.214 -12.216 1.00 84.69 169 ALA A CA 1
ATOM 1304 C C . ALA A 1 169 ? -1.590 1.303 -12.288 1.00 84.69 169 ALA A C 1
ATOM 1306 O O . ALA A 1 169 ? -2.114 2.383 -12.519 1.00 84.69 169 ALA A O 1
ATOM 1307 N N . ASN A 1 170 ? -2.311 0.209 -12.032 1.00 82.62 170 ASN A N 1
ATOM 1308 C CA . ASN A 1 170 ? -3.780 0.199 -12.028 1.00 82.62 170 ASN A CA 1
ATOM 1309 C C . ASN A 1 170 ? -4.403 0.695 -10.714 1.00 82.62 170 ASN A C 1
ATOM 1311 O O . ASN A 1 170 ? -5.592 1.000 -10.669 1.00 82.62 170 ASN A O 1
ATOM 1315 N N . THR A 1 171 ? -3.613 0.745 -9.643 1.00 79.62 171 THR A N 1
ATOM 1316 C CA . THR A 1 171 ? -4.077 1.093 -8.296 1.00 79.62 171 THR A CA 1
ATOM 1317 C C . THR A 1 171 ? -3.924 2.582 -7.997 1.00 79.62 171 THR A C 1
ATOM 1319 O O . THR A 1 171 ? -4.777 3.174 -7.337 1.00 79.62 171 THR A O 1
ATOM 1322 N N . LEU A 1 172 ? -2.818 3.193 -8.429 1.00 81.94 172 LEU A N 1
ATOM 1323 C CA . LEU A 1 172 ? -2.511 4.576 -8.081 1.00 81.94 172 LEU A CA 1
ATOM 1324 C C . LEU A 1 172 ? -3.455 5.563 -8.773 1.00 81.94 172 LEU A C 1
ATOM 1326 O O . LEU A 1 172 ? -3.846 5.391 -9.925 1.00 81.94 172 LEU A O 1
ATOM 1330 N N . LEU A 1 173 ? -3.751 6.664 -8.086 1.00 77.81 173 LEU A N 1
ATOM 1331 C CA . LEU A 1 173 ? -4.407 7.817 -8.686 1.00 77.81 173 LEU A CA 1
ATOM 1332 C C . LEU A 1 173 ? -3.418 8.535 -9.611 1.00 77.81 173 LEU A C 1
ATOM 1334 O O . LEU A 1 173 ? -2.337 8.934 -9.174 1.00 77.81 173 LEU A O 1
ATOM 1338 N N . ILE A 1 174 ? -3.827 8.742 -10.866 1.00 83.19 174 ILE A N 1
ATOM 1339 C CA . ILE A 1 174 ? -3.041 9.411 -11.919 1.00 83.19 174 ILE A CA 1
ATOM 1340 C C . ILE A 1 174 ? -1.664 8.734 -12.095 1.00 83.19 174 ILE A C 1
ATOM 1342 O O . ILE A 1 174 ? -0.623 9.358 -11.870 1.00 83.19 174 ILE A O 1
ATOM 1346 N N . PRO A 1 175 ? -1.641 7.441 -12.463 1.00 86.62 175 PRO A N 1
ATOM 1347 C CA . PRO A 1 175 ? -0.402 6.699 -12.611 1.00 86.62 175 PRO A CA 1
ATOM 1348 C C . PRO A 1 175 ? 0.390 7.232 -13.809 1.00 86.62 175 PRO A C 1
ATOM 1350 O O . PRO A 1 175 ? -0.155 7.512 -14.875 1.00 86.62 175 PRO A O 1
ATOM 1353 N N . GLN A 1 176 ? 1.698 7.360 -13.636 1.00 86.69 176 GLN A N 1
ATOM 1354 C CA . GLN A 1 176 ? 2.659 7.690 -14.679 1.00 86.69 176 GLN A CA 1
ATOM 1355 C C . GLN A 1 176 ? 3.783 6.667 -14.608 1.00 86.69 176 GLN A C 1
ATOM 1357 O O . GLN A 1 176 ? 4.709 6.766 -13.804 1.00 86.69 176 GLN A O 1
ATOM 1362 N N . ALA A 1 177 ? 3.654 5.644 -15.443 1.00 86.44 177 ALA A N 1
ATOM 1363 C CA . ALA A 1 177 ? 4.670 4.618 -15.613 1.00 86.44 177 ALA A CA 1
ATOM 1364 C C . ALA A 1 177 ? 5.740 5.103 -16.593 1.00 86.44 177 ALA A C 1
ATOM 1366 O O . ALA A 1 177 ? 5.433 5.735 -17.603 1.00 86.44 177 ALA A O 1
ATOM 1367 N N . ARG A 1 178 ? 6.996 4.793 -16.309 1.00 85.50 178 ARG A N 1
ATOM 1368 C CA . ARG A 1 178 ? 8.120 5.078 -17.187 1.00 85.50 178 ARG A CA 1
ATOM 1369 C C . ARG A 1 178 ? 9.134 3.960 -17.057 1.00 85.50 178 ARG A C 1
ATOM 1371 O O . ARG A 1 178 ? 9.540 3.612 -15.951 1.00 85.50 178 ARG A O 1
ATOM 1378 N N . LEU A 1 179 ? 9.570 3.436 -18.191 1.00 82.44 179 LEU A N 1
ATOM 1379 C CA . LEU A 1 179 ? 10.659 2.477 -18.254 1.00 82.44 179 LEU A CA 1
ATOM 1380 C C . LEU A 1 179 ? 11.853 3.115 -18.952 1.00 82.44 179 LEU A C 1
ATOM 1382 O O . LEU A 1 179 ? 11.728 3.611 -20.074 1.00 82.44 179 LEU A O 1
ATOM 1386 N N . THR A 1 180 ? 12.992 3.127 -18.270 1.00 79.00 180 THR A N 1
ATOM 1387 C CA . THR A 1 180 ? 14.251 3.677 -18.774 1.00 79.00 180 THR A CA 1
ATOM 1388 C C . THR A 1 180 ? 15.323 2.598 -18.739 1.00 79.00 180 THR A C 1
ATOM 1390 O O . THR A 1 180 ? 15.687 2.131 -17.658 1.00 79.00 180 THR A O 1
ATOM 1393 N N . GLY A 1 181 ? 15.853 2.224 -19.902 1.00 68.62 181 GLY A N 1
ATOM 1394 C CA . GLY A 1 181 ? 17.117 1.493 -19.978 1.00 68.62 181 GLY A CA 1
ATOM 1395 C C . GLY A 1 181 ? 18.265 2.490 -19.859 1.00 68.62 181 GLY A C 1
ATOM 1396 O O . GLY A 1 181 ? 18.681 3.066 -20.863 1.00 68.62 181 GLY A O 1
ATOM 1397 N N . GLU A 1 182 ? 18.703 2.782 -18.634 1.00 64.38 182 GLU A N 1
ATOM 1398 C CA . GLU A 1 182 ? 19.722 3.804 -18.378 1.00 64.38 182 GLU A CA 1
ATOM 1399 C C . GLU A 1 182 ? 21.128 3.287 -18.736 1.00 64.38 182 GLU A C 1
ATOM 1401 O O . GLU A 1 182 ? 21.487 2.146 -18.456 1.00 64.38 182 GLU A O 1
ATOM 1406 N N . THR A 1 183 ? 21.923 4.136 -19.386 1.00 51.03 183 THR A N 1
ATOM 1407 C CA . THR A 1 183 ? 23.181 3.777 -20.066 1.00 51.03 183 THR A CA 1
ATOM 1408 C C . THR A 1 183 ? 24.421 3.786 -19.167 1.00 51.03 183 THR A C 1
ATOM 1410 O O . THR A 1 183 ? 25.492 3.397 -19.615 1.00 51.03 183 THR A O 1
ATOM 1413 N N . THR A 1 184 ? 24.314 4.259 -17.921 1.00 54.12 184 THR A N 1
ATOM 1414 C CA . THR A 1 184 ? 25.492 4.572 -17.083 1.00 54.12 184 THR A CA 1
ATOM 1415 C C . THR A 1 184 ? 25.776 3.533 -15.993 1.00 54.12 184 THR A C 1
ATOM 1417 O O . THR A 1 184 ? 26.892 3.493 -15.492 1.00 54.12 184 THR A O 1
ATOM 1420 N N . ASN A 1 185 ? 24.792 2.702 -15.628 1.00 50.69 185 ASN A N 1
ATOM 1421 C CA . ASN A 1 185 ? 24.885 1.728 -14.525 1.00 50.69 185 ASN A CA 1
ATOM 1422 C C . ASN A 1 185 ? 24.405 0.311 -14.905 1.00 50.69 185 ASN A C 1
ATOM 1424 O O . ASN A 1 185 ? 24.167 -0.490 -14.012 1.00 50.69 185 ASN A O 1
ATOM 1428 N N . GLU A 1 186 ? 24.226 0.015 -16.200 1.00 56.81 186 GLU A N 1
ATOM 1429 C CA . GLU A 1 186 ? 23.812 -1.293 -16.769 1.00 56.81 186 GLU A CA 1
ATOM 1430 C C . GLU A 1 186 ? 22.495 -1.906 -16.248 1.00 56.81 186 GLU A C 1
ATOM 1432 O O . GLU A 1 186 ? 22.039 -2.921 -16.766 1.00 56.81 186 GLU A O 1
ATOM 1437 N N . ILE A 1 187 ? 21.828 -1.280 -15.280 1.00 64.62 187 ILE A N 1
ATOM 1438 C CA . ILE A 1 18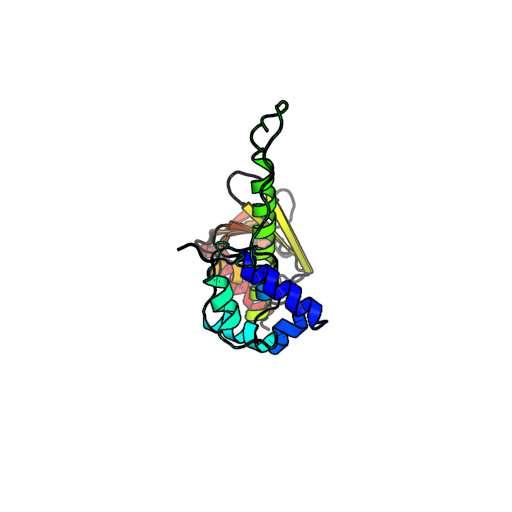7 ? 20.599 -1.790 -14.680 1.00 64.62 187 ILE A CA 1
ATOM 1439 C C . ILE A 1 187 ? 19.433 -0.961 -15.199 1.00 64.62 187 ILE A C 1
ATOM 1441 O O . ILE A 1 187 ? 19.333 0.247 -14.968 1.00 64.62 187 ILE A O 1
ATOM 1445 N N . ALA A 1 188 ? 18.530 -1.620 -15.914 1.00 71.50 188 ALA A N 1
ATOM 1446 C CA . ALA A 1 188 ? 17.299 -0.988 -16.331 1.00 71.50 188 ALA A CA 1
ATOM 1447 C C . ALA A 1 188 ? 16.442 -0.605 -15.128 1.00 71.50 188 ALA A C 1
ATOM 1449 O O . ALA A 1 188 ? 16.408 -1.284 -14.101 1.00 71.50 188 ALA A O 1
ATOM 1450 N N . LYS A 1 189 ? 15.724 0.503 -15.273 1.00 81.62 189 LYS A N 1
ATOM 1451 C CA . LYS A 1 189 ? 14.930 1.077 -14.199 1.00 81.62 189 LYS A CA 1
ATOM 1452 C C . LYS A 1 189 ? 13.500 1.259 -14.660 1.00 81.62 189 LYS A C 1
ATOM 1454 O O . LYS A 1 189 ? 13.212 2.019 -15.587 1.00 81.62 189 LYS A O 1
ATOM 1459 N N . LEU A 1 190 ? 12.598 0.581 -13.972 1.00 85.00 190 LEU A N 1
ATOM 1460 C CA . LEU A 1 190 ? 11.167 0.747 -14.128 1.00 85.00 190 LEU A CA 1
ATOM 1461 C C . LEU A 1 190 ? 10.655 1.629 -12.995 1.00 85.00 190 LEU A C 1
ATOM 1463 O O . LEU A 1 190 ? 10.924 1.361 -11.826 1.00 85.00 190 LEU A O 1
ATOM 1467 N N . GLN A 1 191 ? 9.909 2.675 -13.330 1.00 88.69 191 GLN A N 1
ATOM 1468 C CA . GLN A 1 191 ? 9.349 3.592 -12.349 1.00 88.69 191 GLN A CA 1
ATOM 1469 C C . GLN A 1 191 ? 7.858 3.797 -12.575 1.00 88.69 191 GLN A C 1
ATOM 1471 O O . GLN A 1 191 ? 7.411 3.942 -13.710 1.00 88.69 191 GLN A O 1
ATOM 1476 N N . ILE A 1 192 ? 7.085 3.851 -11.496 1.00 88.31 192 ILE A N 1
ATOM 1477 C CA . ILE A 1 192 ? 5.682 4.267 -11.538 1.00 88.31 192 ILE A CA 1
ATOM 1478 C C . ILE A 1 192 ? 5.496 5.359 -10.504 1.00 88.31 192 ILE A C 1
ATOM 1480 O O . ILE A 1 192 ? 5.663 5.132 -9.310 1.00 88.31 192 ILE A O 1
ATOM 1484 N N . TYR A 1 193 ? 5.149 6.544 -10.975 1.00 87.00 193 TYR A N 1
ATOM 1485 C CA . TYR A 1 193 ? 4.711 7.639 -10.130 1.00 87.00 193 TYR A CA 1
ATOM 1486 C C . TYR A 1 193 ? 3.188 7.633 -10.034 1.00 87.00 193 TYR A C 1
ATOM 1488 O O . TYR A 1 193 ? 2.499 7.333 -11.005 1.00 87.00 193 TYR A O 1
ATOM 1496 N N . GLY A 1 194 ? 2.655 8.011 -8.886 1.00 85.00 194 GLY A N 1
ATOM 1497 C CA . GLY A 1 194 ? 1.243 8.315 -8.745 1.00 85.00 194 GLY A CA 1
ATOM 1498 C C . GLY A 1 194 ? 0.925 8.759 -7.333 1.00 85.00 194 GLY A C 1
ATOM 1499 O O . GLY A 1 194 ? 1.809 9.138 -6.556 1.00 85.00 194 GLY A O 1
ATOM 1500 N N . ARG A 1 195 ? -0.357 8.719 -6.992 1.00 81.25 195 ARG A N 1
ATOM 1501 C CA . ARG A 1 195 ? -0.820 9.051 -5.649 1.00 81.25 195 ARG A CA 1
ATOM 1502 C C . ARG A 1 195 ? -1.583 7.901 -5.025 1.00 81.25 195 ARG A C 1
ATOM 1504 O O . ARG A 1 195 ? -2.415 7.272 -5.672 1.00 81.25 195 ARG A O 1
ATOM 1511 N N . LEU A 1 196 ? -1.316 7.681 -3.747 1.00 74.69 196 LEU A N 1
ATOM 1512 C CA . LEU A 1 196 ? -2.092 6.798 -2.893 1.00 74.69 196 LEU A CA 1
ATOM 1513 C C . LEU A 1 196 ? -2.675 7.663 -1.777 1.00 74.69 196 LEU A C 1
ATOM 1515 O O . LEU A 1 196 ? -1.931 8.220 -0.969 1.00 74.69 196 LEU A O 1
ATOM 1519 N N . ASP A 1 197 ? -3.994 7.846 -1.791 1.00 73.00 197 ASP A N 1
ATOM 1520 C CA . ASP A 1 197 ? -4.708 8.790 -0.926 1.00 73.00 197 ASP A CA 1
ATOM 1521 C C . ASP A 1 197 ? -4.090 10.211 -0.949 1.00 73.00 197 ASP A C 1
ATOM 1523 O O . ASP A 1 197 ? -4.182 10.957 -1.937 1.00 73.00 197 ASP A O 1
ATOM 1527 N N . SER A 1 198 ? -3.449 10.613 0.149 1.00 66.50 198 SER A N 1
ATOM 1528 C CA . SER A 1 198 ? -2.801 11.915 0.320 1.00 66.50 198 SER A CA 1
ATOM 1529 C C . SER A 1 198 ? -1.303 11.916 0.000 1.00 66.50 198 SER A C 1
ATOM 1531 O O . SER A 1 198 ? -0.725 12.997 -0.078 1.00 66.50 198 SER A O 1
ATOM 1533 N N . ALA A 1 199 ? -0.676 10.757 -0.217 1.00 70.38 199 ALA A N 1
ATOM 1534 C CA . ALA A 1 199 ? 0.766 10.643 -0.424 1.00 70.38 199 ALA A CA 1
ATOM 1535 C C . ALA A 1 199 ? 1.136 10.522 -1.908 1.00 70.38 199 ALA A C 1
ATOM 1537 O O . ALA A 1 199 ? 0.455 9.849 -2.688 1.00 70.38 199 ALA A O 1
ATOM 1538 N N . ASN A 1 200 ? 2.248 11.149 -2.296 1.00 80.69 200 ASN A N 1
ATOM 1539 C CA . ASN A 1 200 ? 2.867 10.890 -3.591 1.00 80.69 200 ASN A CA 1
ATOM 1540 C C . ASN A 1 200 ? 3.763 9.664 -3.461 1.00 80.69 200 ASN A C 1
ATOM 1542 O O . ASN A 1 200 ? 4.631 9.622 -2.588 1.00 80.69 200 ASN A O 1
ATOM 1546 N N . VAL A 1 201 ? 3.567 8.694 -4.344 1.00 82.25 201 VAL A N 1
ATOM 1547 C CA . VAL A 1 201 ? 4.297 7.431 -4.322 1.00 82.25 201 VAL A CA 1
ATOM 1548 C C . VAL A 1 201 ? 5.079 7.296 -5.617 1.00 82.25 201 VAL A C 1
ATOM 1550 O O . VAL A 1 201 ? 4.529 7.463 -6.706 1.00 82.25 201 VAL A O 1
ATOM 1553 N N . THR A 1 202 ? 6.359 6.976 -5.487 1.00 86.75 202 THR A N 1
ATOM 1554 C CA . THR A 1 202 ? 7.197 6.527 -6.593 1.00 86.75 202 THR A CA 1
ATOM 1555 C C . THR A 1 202 ? 7.605 5.096 -6.326 1.00 86.75 202 THR A C 1
ATOM 1557 O O . THR A 1 202 ? 8.359 4.826 -5.396 1.00 86.75 202 THR A O 1
ATOM 1560 N N . LEU A 1 203 ? 7.141 4.179 -7.159 1.00 85.75 203 LEU A N 1
ATOM 1561 C CA . LEU A 1 203 ? 7.650 2.823 -7.194 1.00 85.75 203 LEU A CA 1
ATOM 1562 C C . LEU A 1 203 ? 8.841 2.763 -8.134 1.00 85.75 203 LEU A C 1
ATOM 1564 O O . LEU A 1 203 ? 8.805 3.340 -9.221 1.00 85.75 203 LEU A O 1
ATOM 1568 N N . VAL A 1 204 ? 9.883 2.063 -7.714 1.00 87.12 204 VAL A N 1
ATOM 1569 C CA . VAL A 1 204 ? 11.081 1.792 -8.497 1.00 87.12 204 VAL A CA 1
ATOM 1570 C C . VAL A 1 204 ? 11.329 0.296 -8.458 1.00 87.12 204 VAL A C 1
ATOM 1572 O O . VAL A 1 204 ? 11.343 -0.300 -7.387 1.00 87.12 204 VAL A O 1
ATOM 1575 N N . ALA A 1 205 ? 11.541 -0.303 -9.618 1.00 85.81 205 ALA A N 1
ATOM 1576 C CA . ALA A 1 205 ? 11.979 -1.679 -9.725 1.00 85.81 205 ALA A CA 1
ATOM 1577 C C . ALA A 1 205 ? 13.166 -1.784 -10.678 1.00 85.81 205 ALA A C 1
ATOM 1579 O O . ALA A 1 205 ? 13.253 -1.047 -11.666 1.00 85.81 205 ALA A O 1
ATOM 1580 N N . HIS A 1 206 ? 14.053 -2.724 -10.366 1.00 80.06 206 HIS A N 1
ATOM 1581 C CA . HIS A 1 206 ? 15.213 -3.072 -11.174 1.00 80.06 206 HIS A CA 1
ATOM 1582 C C . HIS A 1 206 ? 14.962 -4.445 -11.786 1.00 80.06 206 HIS A C 1
ATOM 1584 O O . HIS A 1 206 ? 15.236 -5.464 -11.151 1.00 80.06 206 HIS A O 1
ATOM 1590 N N . PRO A 1 207 ? 14.351 -4.506 -12.973 1.00 69.56 207 PRO A N 1
ATOM 1591 C CA . PRO A 1 207 ? 14.280 -5.762 -13.692 1.00 69.56 207 PRO A CA 1
ATOM 1592 C C . PRO A 1 207 ? 15.705 -6.241 -14.017 1.00 69.56 207 PRO A C 1
ATOM 1594 O O . PRO A 1 207 ? 16.551 -5.443 -14.414 1.00 69.56 207 PRO A O 1
ATOM 1597 N N . GLY A 1 208 ? 15.973 -7.527 -13.770 1.00 65.81 208 GLY A N 1
ATOM 1598 C CA . GLY A 1 208 ? 17.306 -8.132 -13.865 1.00 65.81 208 GLY A CA 1
ATOM 1599 C C . GLY A 1 208 ? 17.935 -8.129 -15.268 1.00 65.81 208 GLY A C 1
ATOM 1600 O O . GLY A 1 208 ? 17.427 -7.516 -16.202 1.00 65.81 208 GLY A O 1
ATOM 1601 N N . ALA A 1 209 ? 19.058 -8.844 -15.399 1.00 57.09 209 ALA A N 1
ATOM 1602 C CA . ALA A 1 209 ? 20.043 -8.727 -16.484 1.00 57.09 209 ALA A CA 1
ATOM 1603 C C . ALA A 1 209 ? 19.540 -8.932 -17.932 1.00 57.09 209 ALA A C 1
ATOM 1605 O O . ALA A 1 209 ? 20.206 -8.479 -18.857 1.00 57.09 209 ALA A O 1
ATOM 1606 N N . ASP A 1 210 ? 18.363 -9.522 -18.161 1.00 58.56 210 ASP A N 1
ATOM 1607 C CA . ASP A 1 210 ? 17.802 -9.779 -19.504 1.00 58.56 210 ASP A CA 1
ATOM 1608 C C . ASP A 1 210 ? 17.226 -8.522 -20.202 1.00 58.56 210 ASP A C 1
ATOM 1610 O O . ASP A 1 210 ? 16.303 -8.590 -21.013 1.00 58.56 210 ASP A O 1
ATOM 1614 N N . PHE A 1 211 ? 17.755 -7.336 -19.892 1.00 66.38 211 PHE A N 1
ATOM 1615 C CA . PHE A 1 211 ? 17.190 -6.045 -20.297 1.00 66.38 211 PHE A CA 1
ATOM 1616 C C . PHE A 1 211 ? 17.859 -5.388 -21.518 1.00 66.38 211 PHE A C 1
ATOM 1618 O O . PHE A 1 211 ? 17.625 -4.205 -21.790 1.00 66.38 211 PHE A O 1
ATOM 1625 N N . GLU A 1 212 ? 18.664 -6.138 -22.279 1.00 62.06 212 GLU A N 1
ATOM 1626 C CA . GLU A 1 212 ? 19.415 -5.620 -23.435 1.00 62.06 212 GLU A CA 1
ATOM 1627 C C . GLU A 1 212 ? 18.520 -4.953 -24.501 1.00 62.06 212 GLU A C 1
ATOM 1629 O O . GLU A 1 212 ? 18.913 -3.947 -25.092 1.00 62.06 212 GLU A O 1
ATOM 1634 N N . GLU A 1 213 ? 17.285 -5.431 -24.710 1.00 66.31 213 GLU A N 1
ATOM 1635 C CA . GLU A 1 213 ? 16.370 -4.915 -25.751 1.00 66.31 213 GLU A CA 1
ATOM 1636 C C . GLU A 1 213 ? 15.950 -3.445 -25.533 1.00 66.31 213 GLU A C 1
ATOM 1638 O O . GLU A 1 213 ? 15.587 -2.722 -26.471 1.00 66.31 213 GLU A O 1
ATOM 1643 N N . LEU A 1 214 ? 15.987 -2.985 -24.282 1.00 66.75 214 LEU A N 1
ATOM 1644 C CA . LEU A 1 214 ? 15.530 -1.653 -23.885 1.00 66.75 214 LEU A CA 1
ATOM 1645 C C . LEU A 1 214 ? 16.680 -0.707 -23.537 1.00 66.75 214 LEU A C 1
ATOM 1647 O O . LEU A 1 214 ? 16.427 0.440 -23.155 1.00 66.75 214 LEU A O 1
ATOM 1651 N N . HIS A 1 215 ? 17.926 -1.146 -23.716 1.00 70.62 215 HIS A N 1
ATOM 1652 C CA . HIS A 1 215 ? 19.102 -0.318 -23.489 1.00 70.62 215 HIS A CA 1
ATOM 1653 C C . HIS A 1 215 ? 19.050 0.963 -24.341 1.00 70.62 215 HIS A C 1
ATOM 1655 O O . HIS A 1 215 ? 18.803 0.925 -25.549 1.00 70.62 215 HIS A O 1
ATOM 1661 N N . GLY A 1 216 ? 19.219 2.127 -23.704 1.00 70.25 216 GLY A N 1
ATOM 1662 C CA . GLY A 1 216 ? 19.149 3.430 -24.373 1.00 70.25 216 GLY A CA 1
ATOM 1663 C C . GLY A 1 216 ? 17.745 3.853 -24.828 1.00 70.25 216 GLY A C 1
ATOM 1664 O O . GLY A 1 216 ? 17.603 4.886 -25.486 1.00 70.25 216 GLY A O 1
ATOM 1665 N N . ARG A 1 217 ? 16.691 3.098 -24.486 1.00 78.56 217 ARG A N 1
ATOM 1666 C CA . ARG A 1 217 ? 15.296 3.447 -24.790 1.00 78.56 217 ARG A CA 1
ATOM 1667 C C . ARG A 1 217 ? 14.586 3.981 -23.549 1.00 78.56 217 ARG A C 1
ATOM 1669 O O . ARG A 1 217 ? 14.778 3.514 -22.428 1.00 78.56 217 ARG A O 1
ATOM 1676 N N . THR A 1 218 ? 13.718 4.964 -23.770 1.00 82.94 218 THR A N 1
ATOM 1677 C CA . THR A 1 218 ? 12.719 5.398 -22.790 1.00 82.94 218 THR A CA 1
ATOM 1678 C C . THR A 1 218 ? 11.343 5.097 -23.357 1.00 82.94 218 THR A C 1
ATOM 1680 O O . THR A 1 218 ? 11.004 5.597 -24.430 1.00 82.94 218 THR A O 1
ATOM 1683 N N . LEU A 1 219 ? 10.552 4.301 -22.643 1.00 86.06 219 LEU A N 1
ATOM 1684 C CA . LEU A 1 219 ? 9.163 4.051 -23.009 1.00 86.06 219 LEU A CA 1
ATOM 1685 C C . LEU A 1 219 ? 8.244 5.103 -22.381 1.00 86.06 219 LEU A C 1
ATOM 1687 O O . LEU A 1 219 ? 8.439 5.525 -21.237 1.00 86.06 219 LEU A O 1
ATOM 1691 N N . THR A 1 220 ? 7.217 5.500 -23.131 1.00 88.12 220 THR A N 1
ATOM 1692 C CA . THR A 1 220 ? 6.092 6.300 -22.617 1.00 88.12 220 THR A CA 1
ATOM 1693 C C . THR A 1 220 ? 5.256 5.498 -21.613 1.00 88.12 220 THR A C 1
ATOM 1695 O O . THR A 1 220 ? 5.432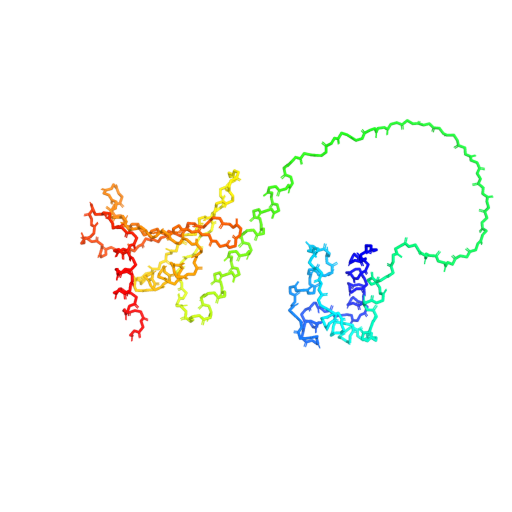 4.285 -21.476 1.00 88.12 220 THR A O 1
ATOM 1698 N N . HIS A 1 221 ? 4.316 6.153 -20.925 1.00 86.69 221 HIS A N 1
ATOM 1699 C CA . HIS A 1 221 ? 3.403 5.481 -19.997 1.00 86.69 221 HIS A CA 1
ATOM 1700 C C . HIS A 1 221 ? 2.647 4.320 -20.644 1.00 86.69 221 HIS A C 1
ATOM 1702 O O . HIS A 1 221 ? 2.718 3.199 -20.145 1.00 86.69 221 HIS A O 1
ATOM 1708 N N . GLU A 1 222 ? 1.996 4.560 -21.780 1.00 88.31 222 GLU A N 1
ATOM 1709 C CA . GLU A 1 222 ? 1.214 3.540 -22.482 1.00 88.31 222 GLU A CA 1
ATOM 1710 C C . GLU A 1 222 ? 2.089 2.365 -22.931 1.00 88.31 222 GLU A C 1
ATOM 1712 O O . GLU A 1 222 ? 1.750 1.206 -22.699 1.00 88.31 222 GLU A O 1
ATOM 1717 N N . GLN A 1 223 ? 3.263 2.653 -23.501 1.00 87.31 223 GLN A N 1
ATOM 1718 C CA . GLN A 1 223 ? 4.222 1.623 -23.908 1.00 87.31 223 GLN A CA 1
ATOM 1719 C C . GLN A 1 223 ? 4.737 0.816 -22.713 1.00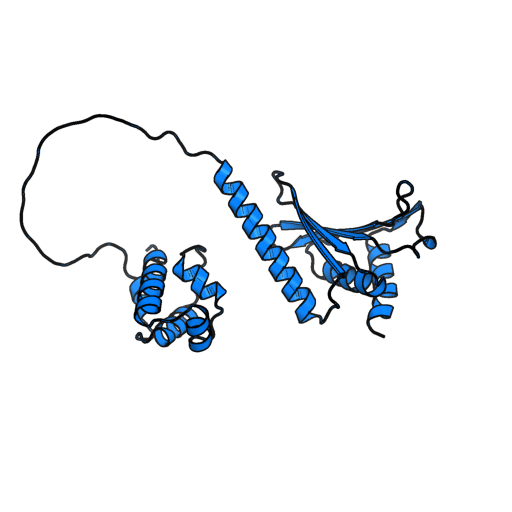 87.31 223 GLN A C 1
ATOM 1721 O O . GLN A 1 223 ? 4.884 -0.400 -22.815 1.00 87.31 223 GLN A O 1
ATOM 1726 N N . THR A 1 224 ? 4.974 1.475 -21.577 1.00 87.06 224 THR A N 1
ATOM 1727 C CA . THR A 1 224 ? 5.401 0.819 -20.337 1.00 87.06 224 THR A CA 1
ATOM 1728 C C . THR A 1 224 ? 4.305 -0.103 -19.807 1.00 87.06 224 THR A C 1
ATOM 1730 O O . THR A 1 224 ? 4.587 -1.246 -19.468 1.00 87.06 224 THR A O 1
ATOM 1733 N N . VAL A 1 225 ? 3.047 0.345 -19.780 1.00 86.00 225 VAL A N 1
ATOM 1734 C CA . VAL A 1 225 ? 1.909 -0.476 -19.328 1.00 86.00 225 VAL A CA 1
ATOM 1735 C C . VAL A 1 225 ? 1.688 -1.678 -20.251 1.00 86.00 225 VAL A C 1
ATOM 1737 O O . VAL A 1 225 ? 1.509 -2.797 -19.773 1.00 86.00 225 VAL A O 1
ATOM 1740 N N . LEU A 1 226 ? 1.761 -1.484 -21.571 1.00 86.81 226 LEU A N 1
ATOM 1741 C CA . LEU A 1 226 ? 1.659 -2.579 -22.543 1.00 86.81 226 LEU A CA 1
ATOM 1742 C C . LEU A 1 226 ? 2.787 -3.602 -22.385 1.00 86.81 226 LEU A C 1
ATOM 1744 O O . LEU A 1 226 ? 2.543 -4.809 -22.463 1.00 86.81 226 LEU A O 1
ATOM 1748 N N . TRP A 1 227 ? 4.007 -3.125 -22.149 1.00 86.38 227 TRP A N 1
ATOM 1749 C CA . TRP A 1 227 ? 5.149 -3.980 -21.851 1.00 86.38 227 TRP A CA 1
ATOM 1750 C C . TRP A 1 227 ? 4.912 -4.771 -20.558 1.00 86.38 227 TRP A C 1
ATOM 1752 O O . TRP A 1 227 ? 4.979 -5.996 -20.574 1.00 86.38 227 TRP A O 1
ATOM 1762 N N . LEU A 1 228 ? 4.480 -4.115 -19.477 1.00 86.75 228 LEU A N 1
ATOM 1763 C CA . LEU A 1 228 ? 4.160 -4.779 -18.210 1.00 86.75 228 LEU A CA 1
ATOM 1764 C C . LEU A 1 228 ? 3.097 -5.874 -18.366 1.00 86.75 228 LEU A C 1
ATOM 1766 O O . LEU A 1 228 ? 3.243 -6.953 -17.800 1.00 86.75 228 LEU A O 1
ATOM 1770 N N . HIS A 1 229 ? 2.055 -5.639 -19.169 1.00 85.81 229 HIS A N 1
ATOM 1771 C CA . HIS A 1 229 ? 1.043 -6.654 -19.476 1.00 85.81 229 HIS A CA 1
ATOM 1772 C C . HIS A 1 229 ? 1.605 -7.879 -20.204 1.00 85.81 229 HIS A C 1
ATOM 1774 O O . HIS A 1 229 ? 1.138 -8.993 -19.957 1.00 85.81 229 HIS A O 1
ATOM 1780 N N . ARG A 1 230 ? 2.562 -7.691 -21.119 1.00 85.38 230 ARG A N 1
ATOM 1781 C CA . ARG A 1 230 ? 3.217 -8.799 -21.828 1.00 85.38 230 ARG A CA 1
ATOM 1782 C C . ARG A 1 230 ? 4.002 -9.661 -20.848 1.00 85.38 230 ARG A C 1
ATOM 1784 O O . ARG A 1 230 ? 3.824 -10.875 -20.835 1.00 85.38 230 ARG A O 1
ATOM 1791 N N . GLU A 1 231 ? 4.785 -9.015 -19.999 1.00 84.81 231 GLU A N 1
ATOM 1792 C CA . GLU A 1 231 ? 5.731 -9.686 -19.113 1.00 84.81 231 GLU A CA 1
ATOM 1793 C C . GLU A 1 231 ? 5.074 -10.302 -17.871 1.00 84.81 231 GLU A C 1
ATOM 1795 O O . GLU A 1 231 ? 5.446 -11.395 -17.435 1.00 84.81 231 GLU A O 1
ATOM 1800 N N . ALA A 1 232 ? 4.016 -9.674 -17.350 1.00 82.06 232 ALA A N 1
ATOM 1801 C CA . ALA A 1 232 ? 3.225 -10.207 -16.241 1.00 82.06 232 ALA A CA 1
ATOM 1802 C C . ALA A 1 232 ? 2.525 -11.535 -16.588 1.00 82.06 232 ALA A C 1
ATOM 1804 O O . ALA A 1 232 ? 2.278 -12.349 -15.699 1.00 82.06 232 ALA A O 1
ATOM 1805 N N . ARG A 1 233 ? 2.237 -11.808 -17.872 1.00 79.88 233 ARG A N 1
ATOM 1806 C CA . ARG A 1 233 ? 1.654 -13.097 -18.297 1.00 79.88 233 ARG A CA 1
ATOM 1807 C C . ARG A 1 233 ? 2.569 -14.288 -18.012 1.00 79.88 233 ARG A C 1
ATOM 1809 O O . ARG A 1 233 ? 2.059 -15.400 -17.911 1.00 79.88 233 ARG A O 1
ATOM 1816 N N . GLY A 1 234 ? 3.878 -14.068 -17.879 1.00 67.81 234 GLY A N 1
ATOM 1817 C CA . GLY A 1 234 ? 4.829 -15.106 -17.483 1.00 67.81 234 GLY A CA 1
ATOM 1818 C C . GLY A 1 234 ? 4.706 -15.528 -16.015 1.00 67.81 234 GLY A C 1
ATOM 1819 O O . GLY A 1 234 ? 5.017 -16.666 -15.704 1.00 67.81 234 GLY A O 1
ATOM 1820 N N . ALA A 1 235 ? 4.199 -14.664 -15.126 1.00 60.88 235 ALA A N 1
ATOM 1821 C CA . ALA A 1 235 ? 4.077 -14.953 -13.688 1.00 60.88 235 ALA A CA 1
ATOM 1822 C C . ALA A 1 235 ? 2.824 -15.762 -13.330 1.00 60.88 235 ALA A C 1
ATOM 1824 O O . ALA A 1 235 ? 2.717 -16.263 -12.216 1.00 60.88 235 ALA A O 1
ATOM 1825 N N . LEU A 1 236 ? 1.858 -15.835 -14.249 1.00 58.34 236 LEU A N 1
ATOM 1826 C CA . LEU A 1 236 ? 0.580 -16.530 -14.065 1.00 58.34 236 LEU A CA 1
ATOM 1827 C C . LEU A 1 236 ? 0.563 -17.929 -14.705 1.00 58.34 236 LEU A C 1
ATOM 1829 O O . LEU A 1 236 ? -0.491 -18.566 -14.732 1.00 58.34 236 LEU A O 1
ATOM 1833 N N . ARG A 1 237 ? 1.689 -18.372 -15.272 1.00 56.66 237 ARG A N 1
ATOM 1834 C CA . ARG A 1 237 ? 1.890 -19.715 -15.830 1.00 56.66 237 ARG A CA 1
ATOM 1835 C C . ARG A 1 237 ? 2.717 -20.552 -14.872 1.00 56.66 237 ARG A C 1
ATOM 1837 O O . ARG A 1 237 ? 2.414 -21.760 -14.791 1.00 56.66 237 ARG A O 1
#